Protein AF-A0A9P1CUL2-F1 (afdb_monomer)

Solvent-accessible surface area (backbone atoms only — not comparable to full-atom values): 12780 Å² total; per-residue (Å²): 108,76,62,60,54,51,51,53,46,52,61,69,56,52,71,79,68,62,77,48,70,39,49,101,89,37,70,62,77,78,76,50,100,75,44,66,56,49,57,53,70,40,79,50,72,65,53,20,49,48,43,27,47,35,25,53,45,36,52,52,29,60,75,47,30,26,34,28,48,90,90,41,78,44,77,50,83,56,62,68,53,52,74,67,56,81,88,84,57,92,92,66,85,66,82,87,55,87,89,53,66,78,78,62,69,68,74,72,70,82,80,78,91,69,56,68,70,74,75,47,68,94,55,92,76,70,89,83,76,46,75,66,54,54,43,52,53,43,43,73,72,71,46,90,75,85,84,87,68,74,64,55,94,85,38,78,35,47,40,32,93,74,12,40,61,40,47,70,30,22,45,42,32,38,74,50,70,52,38,61,41,49,53,74,68,51,67,62,95,79,42,58,95,86,57,70,77,86,68,82,72,83,126

Sequence (203 aa):
TAESLRDTLSSKVSKTTGSFTIDNQRGRIPMRKEGYSWCRRDNDQDARLYRLEAFIFTQRAVYAKTFSVESKEIKIDTDKMLTGTQVFIGGSAGTNTNGAEEEDVLKEVHFQLRRVEDLMKGSPRPEGETVMEVAAFMVAQGAKVVAVNAASAYQVGGGSTTGGRHALEEAWCISSTLYQSLASVEPIKGGFPGYRQHVPVMG

pLDDT: mean 76.53, std 17.06, range [37.47, 95.12]

Organism: NCBI:txid2562237

Structure (mmCIF, N/CA/C/O backbone):
data_AF-A0A9P1CUL2-F1
#
_entry.id   AF-A0A9P1CUL2-F1
#
loop_
_atom_site.group_PDB
_atom_site.id
_atom_site.type_symbol
_atom_site.label_atom_id
_atom_site.label_alt_id
_atom_site.label_comp_id
_atom_site.label_asym_id
_atom_site.label_entity_id
_atom_site.label_seq_id
_atom_site.pdbx_PDB_ins_code
_atom_site.Cartn_x
_atom_site.Cartn_y
_atom_site.Cartn_z
_atom_site.occupancy
_atom_site.B_iso_or_equiv
_atom_site.auth_seq_id
_atom_site.auth_comp_id
_atom_site.auth_asym_id
_atom_site.auth_atom_id
_atom_site.pdbx_PDB_model_num
ATOM 1 N N . THR A 1 1 ? -14.380 36.190 -15.091 1.00 63.81 1 THR A N 1
ATOM 2 C CA . THR A 1 1 ? -13.393 36.648 -14.085 1.00 63.81 1 THR A CA 1
ATOM 3 C C . THR A 1 1 ? -12.772 35.438 -13.407 1.00 63.81 1 THR A C 1
ATOM 5 O O . THR A 1 1 ? -13.381 34.374 -13.424 1.00 63.81 1 THR A O 1
ATOM 8 N N . ALA A 1 2 ? -11.560 35.555 -12.857 1.00 62.44 2 ALA A N 1
ATOM 9 C CA . ALA A 1 2 ? -10.860 34.438 -12.203 1.00 62.44 2 ALA A CA 1
ATOM 10 C C . ALA A 1 2 ? -11.655 33.816 -11.030 1.00 62.44 2 ALA A C 1
ATOM 12 O O . ALA A 1 2 ? -11.513 32.626 -10.757 1.00 62.44 2 ALA A O 1
ATOM 13 N N . GLU A 1 3 ? -12.542 34.589 -10.396 1.00 65.62 3 GLU A N 1
ATOM 14 C CA . GLU A 1 3 ? -13.490 34.114 -9.375 1.00 65.62 3 GLU A CA 1
ATOM 15 C C . GLU A 1 3 ? -14.517 33.123 -9.929 1.00 65.62 3 GLU A C 1
ATOM 17 O O . GLU A 1 3 ? -14.653 32.033 -9.391 1.00 65.62 3 GLU A O 1
ATOM 22 N N . SER A 1 4 ? -15.131 33.407 -11.083 1.00 75.00 4 SER A N 1
ATOM 23 C CA . SER A 1 4 ? -16.085 32.487 -11.727 1.00 75.00 4 SER A CA 1
ATOM 24 C C . SER A 1 4 ? -15.455 31.127 -12.069 1.00 75.00 4 SER A C 1
ATOM 26 O O . SER A 1 4 ? -16.114 30.091 -11.977 1.00 75.00 4 SER A O 1
ATOM 28 N N . LEU A 1 5 ? -14.161 31.104 -12.403 1.00 70.62 5 LEU A N 1
ATOM 29 C CA . LEU A 1 5 ? -13.405 29.875 -12.664 1.00 70.62 5 LEU A CA 1
ATOM 30 C C . LEU A 1 5 ? -13.090 29.107 -11.371 1.00 70.62 5 LEU A C 1
ATOM 32 O O . LEU A 1 5 ? -13.203 27.882 -11.356 1.00 70.62 5 LEU A O 1
ATOM 36 N N . ARG A 1 6 ? -12.760 29.810 -10.278 1.00 70.06 6 ARG A N 1
ATOM 37 C CA . ARG A 1 6 ? -12.598 29.212 -8.941 1.00 70.06 6 ARG A CA 1
ATOM 38 C C . ARG A 1 6 ? -13.900 28.642 -8.400 1.00 70.06 6 ARG A C 1
ATOM 40 O O . ARG A 1 6 ? -13.867 27.553 -7.843 1.00 70.06 6 ARG A O 1
ATOM 47 N N . ASP A 1 7 ? -15.026 29.308 -8.606 1.00 73.94 7 ASP A N 1
ATOM 48 C CA . ASP A 1 7 ? -16.332 28.824 -8.151 1.00 73.94 7 ASP A CA 1
ATOM 49 C C . ASP A 1 7 ? -16.814 27.638 -8.997 1.00 73.94 7 ASP A C 1
ATOM 51 O O . ASP A 1 7 ? -17.357 26.661 -8.478 1.00 73.94 7 ASP A O 1
ATOM 55 N N . THR A 1 8 ? -16.521 27.650 -10.302 1.00 71.62 8 THR A N 1
ATOM 56 C CA . THR A 1 8 ? -16.782 26.509 -11.197 1.00 71.62 8 THR A CA 1
ATOM 57 C C . THR A 1 8 ? -15.902 25.305 -10.853 1.00 71.62 8 THR A C 1
ATOM 59 O O . THR A 1 8 ? -16.352 24.164 -10.913 1.00 71.62 8 THR A O 1
ATOM 62 N N . LEU A 1 9 ? -14.641 25.527 -10.473 1.00 65.62 9 LEU A N 1
ATOM 63 C CA . LEU A 1 9 ? -13.759 24.455 -10.014 1.00 65.62 9 LEU A CA 1
ATOM 64 C C . LEU A 1 9 ? -14.161 23.962 -8.625 1.00 65.62 9 LEU A C 1
ATOM 66 O O . LEU A 1 9 ? -14.264 22.760 -8.443 1.00 65.62 9 LEU A O 1
ATOM 70 N N . SER A 1 10 ? -14.474 24.845 -7.678 1.00 62.97 10 SER A N 1
ATOM 71 C CA . SER A 1 10 ? -14.933 24.475 -6.333 1.00 62.97 10 SER A CA 1
ATOM 72 C C . SER A 1 10 ? -16.257 23.708 -6.356 1.00 62.97 10 SER A C 1
ATOM 74 O O . SER A 1 10 ? -16.421 22.762 -5.592 1.00 62.97 10 SER A O 1
ATOM 76 N N . SER A 1 11 ? -17.176 24.053 -7.263 1.00 59.84 11 SER A N 1
ATOM 77 C CA . SER A 1 11 ? -18.421 23.298 -7.468 1.00 59.84 11 SER A CA 1
ATOM 78 C C . SER A 1 11 ? -18.203 21.952 -8.166 1.00 59.84 11 SER A C 1
ATOM 80 O O . SER A 1 11 ? -18.906 21.002 -7.849 1.00 59.84 11 SER A O 1
ATOM 82 N N . LYS A 1 12 ? -17.199 21.816 -9.047 1.00 58.66 12 LYS A N 1
ATOM 83 C CA . LYS A 1 12 ? -16.776 20.516 -9.619 1.00 58.66 12 LYS A CA 1
ATOM 84 C C . LYS A 1 12 ? -15.953 19.664 -8.647 1.00 58.66 12 LYS A C 1
ATOM 86 O O . LYS A 1 12 ? -15.956 18.442 -8.743 1.00 58.66 12 LYS A O 1
ATOM 91 N N . VAL A 1 13 ? -15.271 20.313 -7.707 1.00 52.94 13 VAL A N 1
ATOM 92 C CA . VAL A 1 13 ? -14.574 19.731 -6.551 1.00 52.94 13 VAL A CA 1
ATOM 93 C C . VAL A 1 13 ? -15.546 19.620 -5.366 1.00 52.94 13 VAL A C 1
ATOM 95 O O . VAL A 1 13 ? -15.125 19.487 -4.217 1.00 52.94 13 VAL A O 1
ATOM 98 N N . SER A 1 14 ? -16.866 19.621 -5.620 1.00 50.28 14 SER A N 1
ATOM 99 C CA . SER A 1 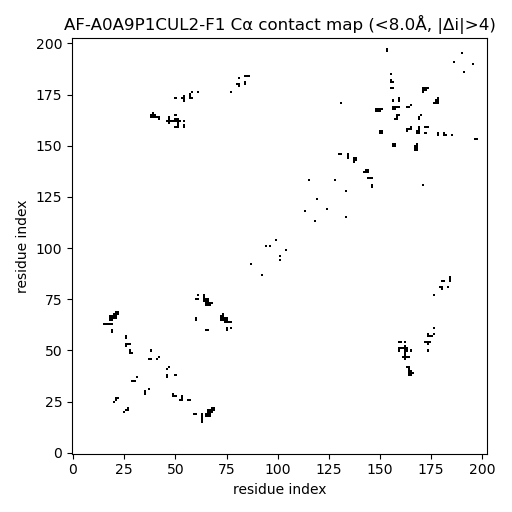14 ? -17.845 19.088 -4.676 1.00 50.28 14 SER A CA 1
ATOM 100 C C . SER A 1 14 ? -17.342 17.715 -4.260 1.00 50.28 14 SER A C 1
ATOM 102 O O . SER A 1 14 ? -17.277 16.799 -5.083 1.00 50.28 14 SER A O 1
ATOM 104 N N . LYS A 1 15 ? -16.860 17.649 -3.018 1.00 53.31 15 LYS A N 1
ATOM 105 C CA . LYS A 1 15 ? -16.066 16.557 -2.476 1.00 53.31 15 LYS A CA 1
ATOM 106 C C . LYS A 1 15 ? -16.660 15.239 -2.950 1.00 53.31 15 LYS A C 1
ATOM 108 O O . LYS A 1 15 ? -17.793 14.909 -2.605 1.00 53.31 15 LYS A O 1
ATOM 113 N N . THR A 1 16 ? -15.900 14.468 -3.721 1.00 52.69 16 THR A N 1
ATOM 114 C CA . THR A 1 16 ? -16.132 13.030 -3.867 1.00 52.69 16 THR A CA 1
ATOM 115 C C . THR A 1 16 ? -15.840 12.368 -2.518 1.00 52.69 16 THR A C 1
ATOM 117 O O . THR A 1 16 ? -14.882 11.627 -2.367 1.00 52.69 16 THR A O 1
ATOM 120 N N . THR A 1 17 ? -16.643 12.709 -1.511 1.00 54.56 17 THR A N 1
ATOM 121 C CA . THR A 1 17 ? -16.812 12.025 -0.226 1.00 54.56 17 THR A CA 1
ATOM 122 C C . THR A 1 17 ? -17.821 10.888 -0.352 1.00 54.56 17 THR A C 1
ATOM 124 O O . THR A 1 17 ? -18.165 10.259 0.641 1.00 54.56 17 THR A O 1
ATOM 127 N N . GLY A 1 18 ? -18.323 10.629 -1.565 1.00 58.72 18 GLY A N 1
ATOM 128 C CA . GLY A 1 18 ? -19.086 9.425 -1.850 1.00 58.72 18 GLY A CA 1
ATOM 129 C C . GLY A 1 18 ? -18.190 8.202 -1.695 1.00 58.72 18 GLY A C 1
ATOM 130 O O . GLY A 1 18 ? -17.065 8.189 -2.202 1.00 58.72 18 GLY A O 1
ATOM 131 N N . SER A 1 19 ? -18.697 7.184 -1.002 1.00 63.75 19 SER A N 1
ATOM 132 C CA . SER A 1 19 ? -18.087 5.861 -1.011 1.00 63.75 19 SER A CA 1
ATOM 133 C C . SER A 1 19 ? -17.902 5.408 -2.461 1.00 63.75 19 SER A C 1
ATOM 135 O O . SER A 1 19 ? -18.750 5.638 -3.328 1.00 63.75 19 SER A O 1
ATOM 137 N N . PHE A 1 20 ? -16.753 4.808 -2.755 1.00 75.12 20 PHE A N 1
ATOM 138 C CA . PHE A 1 20 ? -16.492 4.224 -4.065 1.00 75.12 20 PHE A CA 1
ATOM 139 C C . PHE A 1 20 ? -16.534 2.699 -3.932 1.00 75.12 20 PHE A C 1
ATOM 141 O O . PHE A 1 20 ? -16.150 2.123 -2.910 1.00 75.12 20 PHE A O 1
ATOM 148 N N . THR A 1 21 ? -17.070 2.050 -4.958 1.00 79.75 21 THR A N 1
ATOM 149 C CA . THR A 1 21 ? -17.238 0.597 -4.990 1.00 79.75 21 THR A CA 1
ATOM 150 C C . THR A 1 21 ? -16.154 -0.009 -5.868 1.00 79.75 21 THR A C 1
ATOM 152 O O . THR A 1 21 ? -15.926 0.460 -6.984 1.00 79.75 21 THR A O 1
ATOM 155 N N . ILE A 1 22 ? -15.495 -1.036 -5.342 1.00 79.25 22 ILE A N 1
ATOM 156 C CA . ILE A 1 22 ? -14.644 -1.955 -6.088 1.00 79.25 22 ILE A CA 1
ATOM 157 C C . ILE A 1 22 ? -15.530 -3.144 -6.458 1.00 79.25 22 ILE A C 1
ATOM 159 O O . ILE A 1 22 ? -16.032 -3.862 -5.589 1.00 79.25 22 ILE A O 1
ATOM 163 N N . ASP A 1 23 ? -15.744 -3.340 -7.751 1.00 77.12 23 ASP A N 1
ATOM 164 C CA . ASP A 1 23 ? -16.561 -4.425 -8.288 1.00 77.12 23 ASP A CA 1
ATOM 165 C C . ASP A 1 23 ? -15.722 -5.307 -9.227 1.00 77.12 23 ASP A C 1
ATOM 167 O O . ASP A 1 23 ? -14.499 -5.188 -9.303 1.00 77.12 23 ASP A O 1
ATOM 171 N N . ASN A 1 24 ? -16.356 -6.258 -9.911 1.00 68.69 24 ASN A N 1
ATOM 172 C CA . ASN A 1 24 ? -15.646 -7.152 -10.830 1.00 68.69 24 ASN A CA 1
ATOM 173 C C . ASN A 1 24 ? -15.148 -6.450 -12.106 1.00 68.69 24 ASN A C 1
ATOM 175 O O . ASN A 1 24 ? -14.371 -7.039 -12.851 1.00 68.69 24 ASN A O 1
ATOM 179 N N . GLN A 1 25 ? -15.585 -5.218 -12.364 1.00 69.19 25 GLN A N 1
ATOM 180 C CA . GLN A 1 25 ? -15.226 -4.416 -13.531 1.00 69.19 25 GLN A CA 1
ATOM 181 C C . GLN A 1 25 ? -14.310 -3.231 -13.187 1.00 69.19 25 GLN A C 1
ATOM 183 O O . GLN A 1 25 ? -13.667 -2.694 -14.085 1.00 69.19 25 GLN A O 1
ATOM 188 N N . ARG A 1 26 ? -14.252 -2.795 -11.921 1.00 74.38 26 ARG A N 1
ATOM 189 C CA . ARG A 1 26 ? -13.561 -1.572 -11.485 1.00 74.38 26 ARG A CA 1
ATOM 190 C C . ARG A 1 26 ? -12.730 -1.799 -10.232 1.00 74.38 26 ARG A C 1
ATOM 192 O O . ARG A 1 26 ? -13.215 -2.337 -9.241 1.00 74.38 26 ARG A O 1
ATOM 199 N N . GLY A 1 27 ? -11.487 -1.320 -10.260 1.00 72.38 27 GLY A N 1
ATOM 200 C CA . GLY A 1 27 ? -10.569 -1.380 -9.118 1.00 72.38 27 GLY A CA 1
ATOM 201 C C . GLY A 1 27 ? -9.961 -2.761 -8.857 1.00 72.38 27 GLY A C 1
ATOM 202 O O . GLY A 1 27 ? -9.242 -2.924 -7.874 1.00 72.38 27 GLY A O 1
ATOM 203 N N . ARG A 1 28 ? -10.211 -3.748 -9.728 1.00 80.81 28 ARG A N 1
ATOM 204 C CA . ARG A 1 28 ? -9.518 -5.041 -9.719 1.00 80.81 28 ARG A CA 1
ATOM 205 C C . ARG A 1 28 ? -8.459 -5.078 -10.811 1.00 80.81 28 ARG A C 1
ATOM 207 O O . ARG A 1 28 ? -8.710 -4.711 -11.953 1.00 80.81 28 ARG A O 1
ATOM 214 N N . ILE A 1 29 ? -7.284 -5.583 -10.453 1.00 84.94 29 ILE A N 1
ATOM 215 C CA . ILE A 1 29 ? -6.230 -5.893 -11.415 1.00 84.94 29 ILE A CA 1
ATOM 216 C C . ILE A 1 29 ? -6.668 -7.129 -12.223 1.00 84.94 29 ILE A C 1
ATOM 218 O O . ILE A 1 29 ? -7.074 -8.125 -11.613 1.00 84.94 29 ILE A O 1
ATOM 222 N N . PRO A 1 30 ? -6.601 -7.111 -13.567 1.00 85.38 30 PRO A N 1
ATOM 223 C CA . PRO A 1 30 ? -7.028 -8.248 -14.371 1.00 85.38 30 PRO A CA 1
ATOM 224 C C . PRO A 1 30 ? -6.072 -9.433 -14.214 1.00 85.38 30 PRO A C 1
ATOM 226 O O . PRO A 1 30 ? -4.848 -9.288 -14.163 1.00 85.38 30 PRO A O 1
ATOM 229 N N . MET A 1 31 ? -6.634 -10.637 -14.191 1.00 85.06 31 MET A N 1
ATOM 230 C CA . MET A 1 31 ? -5.843 -11.857 -14.291 1.00 85.06 31 MET A CA 1
ATOM 231 C C . MET A 1 31 ? -5.437 -12.068 -15.758 1.00 85.06 31 MET A C 1
ATOM 233 O O . MET A 1 31 ? -6.300 -12.099 -16.635 1.00 85.06 31 MET A O 1
ATOM 237 N N . ARG A 1 32 ? -4.133 -12.203 -16.038 1.00 86.06 32 ARG A N 1
ATOM 238 C CA . ARG A 1 32 ? -3.633 -12.597 -17.372 1.00 86.06 32 ARG A CA 1
ATOM 239 C C . ARG A 1 32 ? -3.425 -14.119 -17.417 1.00 86.06 32 ARG A C 1
ATOM 241 O O . ARG A 1 32 ? -3.595 -14.807 -16.414 1.00 86.06 32 ARG A O 1
ATOM 248 N N . LYS A 1 33 ? -3.033 -14.655 -18.580 1.00 79.81 33 LYS A N 1
ATOM 249 C CA . LYS A 1 33 ? -2.852 -16.102 -18.832 1.00 79.81 33 LYS A CA 1
ATOM 250 C C . LYS A 1 33 ? -1.971 -16.819 -17.791 1.00 79.81 33 LYS A C 1
ATOM 252 O O . LYS A 1 33 ? -2.215 -17.980 -17.497 1.00 79.81 33 LYS A O 1
ATOM 257 N N . GLU A 1 34 ? -0.985 -16.126 -17.219 1.00 81.12 34 GLU A N 1
ATOM 258 C CA . GLU A 1 34 ? -0.065 -16.647 -16.189 1.00 81.12 34 GLU A CA 1
ATOM 259 C C . GLU A 1 34 ? -0.410 -16.153 -14.766 1.00 81.12 34 GLU A C 1
ATOM 261 O O . GLU A 1 34 ? 0.465 -16.009 -13.907 1.00 81.12 34 GLU A O 1
ATOM 266 N N . GLY A 1 35 ? -1.679 -15.823 -14.513 1.00 84.94 35 GLY A N 1
ATOM 267 C CA . GLY A 1 35 ? -2.150 -15.309 -13.227 1.00 84.94 35 GLY A CA 1
ATOM 268 C C . GLY A 1 35 ? -1.822 -13.827 -13.033 1.00 84.94 35 GLY A C 1
ATOM 269 O O . GLY A 1 35 ? -2.048 -13.017 -13.931 1.00 84.94 35 GLY A O 1
ATOM 270 N N . TYR A 1 36 ? -1.284 -13.473 -11.861 1.00 85.81 36 TYR A N 1
ATOM 271 C CA . TYR A 1 36 ? -0.867 -12.106 -11.490 1.00 85.81 36 TYR A CA 1
ATOM 272 C C . TYR A 1 36 ? 0.646 -11.871 -11.592 1.00 85.81 36 TYR A C 1
ATOM 274 O O . TYR A 1 36 ? 1.154 -10.801 -11.261 1.00 85.81 36 TYR A O 1
ATOM 282 N N . SER A 1 37 ? 1.392 -12.867 -12.065 1.00 82.81 37 SER A N 1
ATOM 283 C CA . SER A 1 37 ? 2.848 -12.793 -12.237 1.00 82.81 37 SER A CA 1
ATOM 284 C C . SER A 1 37 ? 3.285 -11.648 -13.167 1.00 82.81 37 SER A C 1
ATOM 286 O O . SER A 1 37 ? 4.375 -11.090 -13.003 1.00 82.81 37 SER A O 1
ATOM 288 N N . TRP A 1 38 ? 2.421 -11.257 -14.108 1.00 86.81 38 TRP A N 1
ATOM 289 C CA . TRP A 1 38 ? 2.624 -10.115 -14.998 1.00 86.81 38 TRP A CA 1
ATOM 290 C C . TRP A 1 38 ? 2.783 -8.794 -14.240 1.00 86.81 38 TRP A C 1
ATOM 292 O O . TRP A 1 38 ? 3.536 -7.932 -14.684 1.00 86.81 38 TRP A O 1
ATOM 302 N N . CYS A 1 39 ? 2.156 -8.636 -13.066 1.00 85.19 39 CYS A N 1
ATOM 303 C CA . CYS A 1 39 ? 2.265 -7.407 -12.281 1.00 85.19 39 CYS A CA 1
ATOM 304 C C . CYS A 1 39 ? 3.732 -7.078 -11.979 1.00 85.19 39 CYS A C 1
ATOM 306 O O . CYS A 1 39 ? 4.121 -5.913 -12.043 1.00 85.19 39 CYS A O 1
ATOM 308 N N . ARG A 1 40 ? 4.551 -8.108 -11.718 1.00 82.00 40 ARG A N 1
ATOM 309 C CA . ARG A 1 40 ? 5.981 -7.983 -11.400 1.00 82.00 40 ARG A CA 1
ATOM 310 C C . ARG A 1 40 ? 6.882 -7.979 -12.634 1.00 82.00 40 ARG A C 1
ATOM 312 O O . ARG A 1 40 ? 7.897 -7.288 -12.639 1.00 82.00 40 ARG A O 1
ATOM 319 N N . ARG A 1 41 ? 6.550 -8.783 -13.649 1.00 85.12 41 ARG A N 1
ATOM 320 C CA . ARG A 1 41 ? 7.444 -9.060 -14.787 1.00 85.12 41 ARG A CA 1
ATOM 321 C C . ARG A 1 41 ? 7.206 -8.135 -15.977 1.00 85.12 41 ARG A C 1
ATOM 323 O O . ARG A 1 41 ? 8.169 -7.681 -16.593 1.00 85.12 41 ARG A O 1
ATOM 330 N N . ASP A 1 42 ? 5.948 -7.829 -16.268 1.00 89.06 42 ASP A N 1
ATOM 331 C CA . ASP A 1 42 ? 5.562 -7.171 -17.510 1.00 89.06 42 ASP A CA 1
ATOM 332 C C 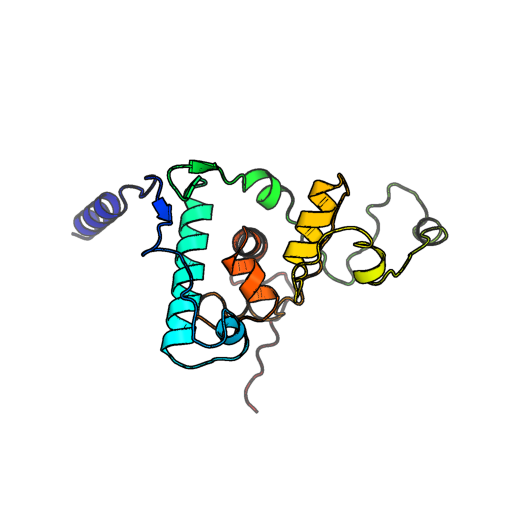. ASP A 1 42 ? 5.705 -5.651 -17.386 1.00 89.06 42 ASP A C 1
ATOM 334 O O . ASP A 1 42 ? 5.314 -5.031 -16.388 1.00 89.06 42 ASP A O 1
ATOM 338 N N . ASN A 1 43 ? 6.249 -5.027 -18.429 1.00 89.31 43 ASN A N 1
ATOM 339 C CA . ASN A 1 43 ? 6.461 -3.580 -18.499 1.00 89.31 43 ASN A CA 1
ATOM 340 C C . ASN A 1 43 ? 5.868 -2.948 -19.770 1.00 89.31 43 ASN A C 1
ATOM 342 O O . ASN A 1 43 ? 6.242 -1.832 -20.134 1.00 89.31 43 ASN A O 1
ATOM 346 N N . ASP A 1 44 ? 4.962 -3.660 -20.447 1.00 92.62 44 ASP A N 1
ATOM 347 C CA . ASP A 1 44 ? 4.175 -3.117 -21.553 1.00 92.62 44 ASP A CA 1
ATOM 348 C C . ASP A 1 44 ? 3.245 -1.984 -21.084 1.00 92.62 44 ASP A C 1
ATOM 350 O O . ASP A 1 44 ? 2.999 -1.809 -19.886 1.00 92.62 44 ASP A O 1
ATOM 354 N N . GLN A 1 45 ? 2.756 -1.179 -22.030 1.00 93.31 45 GLN A N 1
ATOM 355 C CA . GLN A 1 45 ? 1.917 -0.017 -21.721 1.00 93.31 45 GLN A CA 1
ATOM 356 C C . GLN A 1 45 ? 0.646 -0.417 -20.963 1.00 93.31 45 GLN A C 1
ATOM 358 O O . GLN A 1 45 ? 0.316 0.237 -19.974 1.00 93.31 45 GLN A O 1
ATOM 363 N N . ASP A 1 46 ? 0.002 -1.522 -21.338 1.00 92.19 46 ASP A N 1
ATOM 364 C CA . ASP A 1 46 ? -1.220 -1.986 -20.678 1.00 92.19 46 ASP A CA 1
ATOM 365 C C . ASP A 1 46 ? -0.942 -2.408 -19.233 1.00 92.19 46 ASP A C 1
ATOM 367 O O . ASP A 1 46 ? -1.666 -2.025 -18.316 1.00 92.19 46 ASP A O 1
ATOM 371 N N . ALA A 1 47 ? 0.147 -3.142 -18.990 1.00 90.69 47 ALA A N 1
ATOM 372 C CA . ALA A 1 47 ? 0.543 -3.552 -17.645 1.00 90.69 47 ALA A CA 1
ATOM 373 C C . ALA A 1 47 ? 0.794 -2.338 -16.740 1.00 90.69 47 ALA A C 1
ATOM 375 O O . ALA A 1 47 ? 0.400 -2.326 -15.571 1.00 90.69 47 ALA A O 1
ATOM 376 N N . ARG A 1 48 ? 1.427 -1.292 -17.284 1.00 92.12 48 ARG A N 1
ATOM 377 C CA . ARG A 1 48 ? 1.654 -0.036 -16.560 1.00 92.12 48 ARG A CA 1
ATOM 378 C C . ARG A 1 48 ? 0.342 0.679 -16.254 1.00 92.12 48 ARG A C 1
ATOM 380 O O . ARG A 1 48 ? 0.157 1.123 -15.123 1.00 92.12 48 ARG A O 1
ATOM 387 N N . LEU A 1 49 ? -0.569 0.754 -17.222 1.00 92.50 49 LEU A N 1
ATOM 388 C CA . LEU A 1 49 ? -1.876 1.385 -17.040 1.00 92.50 49 LEU A CA 1
ATOM 389 C C . LEU A 1 49 ? -2.704 0.676 -15.968 1.00 92.50 49 LEU A C 1
ATOM 391 O O . LEU A 1 49 ? -3.229 1.352 -15.091 1.00 92.50 49 LEU A O 1
ATOM 395 N N . TYR A 1 50 ? -2.742 -0.657 -15.953 1.00 91.69 50 TYR A N 1
ATOM 396 C CA . TYR A 1 50 ? -3.467 -1.397 -14.916 1.00 91.69 50 TYR A CA 1
ATOM 397 C C . TYR A 1 50 ? -2.883 -1.200 -13.513 1.00 91.69 50 TYR A C 1
ATOM 399 O O . TYR A 1 50 ? -3.630 -1.081 -12.542 1.00 91.69 50 TYR A O 1
ATOM 407 N N . ARG A 1 51 ? -1.552 -1.141 -13.375 1.00 91.38 51 ARG A N 1
ATOM 408 C CA . ARG A 1 51 ? -0.918 -0.846 -12.077 1.00 91.38 51 ARG A CA 1
ATOM 409 C C . ARG A 1 51 ? -1.206 0.578 -11.617 1.00 91.38 51 ARG A C 1
ATOM 411 O O . ARG A 1 51 ? -1.495 0.789 -10.443 1.00 91.38 51 ARG A O 1
ATOM 418 N N . LEU A 1 52 ? -1.151 1.540 -12.537 1.00 93.25 52 LEU A N 1
ATOM 419 C CA . LEU A 1 52 ? -1.491 2.930 -12.251 1.00 93.25 52 LEU A CA 1
ATOM 420 C C . LEU A 1 52 ? -2.964 3.075 -11.857 1.00 93.25 52 LEU A C 1
ATOM 422 O O . LEU A 1 52 ? -3.282 3.779 -10.903 1.00 93.25 52 LEU A O 1
ATOM 426 N N . GLU A 1 53 ? -3.860 2.390 -12.561 1.00 92.25 53 GLU A N 1
ATOM 427 C CA . GLU A 1 53 ? -5.277 2.339 -12.225 1.00 92.25 53 GLU A CA 1
ATOM 428 C C . GLU A 1 53 ? -5.470 1.798 -10.805 1.00 92.25 53 GLU A C 1
ATOM 430 O O . GLU A 1 53 ? -6.080 2.474 -9.976 1.00 92.25 53 GLU A O 1
ATOM 435 N N . ALA A 1 54 ? -4.884 0.640 -10.487 1.00 91.31 54 ALA A N 1
ATOM 436 C CA . ALA A 1 54 ? -4.952 0.056 -9.150 1.00 91.31 54 ALA A CA 1
ATOM 437 C C . ALA A 1 54 ? -4.431 1.020 -8.073 1.00 91.31 54 ALA A C 1
ATOM 439 O O . ALA A 1 54 ? -5.095 1.223 -7.058 1.00 91.31 54 ALA A O 1
ATOM 440 N N . PHE A 1 55 ? -3.298 1.683 -8.325 1.00 93.12 55 PHE A N 1
ATOM 441 C CA . PHE A 1 55 ? -2.772 2.717 -7.439 1.00 93.12 55 PHE A CA 1
ATOM 442 C C . PHE A 1 55 ? -3.787 3.844 -7.207 1.00 93.12 55 PHE A C 1
ATOM 444 O O . PHE A 1 55 ? -4.068 4.191 -6.060 1.00 93.12 55 PHE A O 1
ATOM 451 N N . ILE A 1 56 ? -4.375 4.397 -8.272 1.00 92.81 56 ILE A N 1
ATOM 452 C CA . ILE A 1 56 ? -5.359 5.485 -8.182 1.00 92.81 56 ILE A CA 1
ATOM 453 C C . ILE A 1 56 ? -6.589 5.040 -7.386 1.00 92.81 56 ILE A C 1
ATOM 455 O O . ILE A 1 56 ? -7.061 5.791 -6.531 1.00 92.81 56 ILE A O 1
ATOM 459 N N . PHE A 1 57 ? -7.105 3.834 -7.632 1.00 91.31 57 PHE A N 1
ATOM 460 C CA . PHE A 1 57 ? -8.238 3.292 -6.879 1.00 91.31 57 PHE A CA 1
ATOM 461 C C . PHE A 1 57 ? -7.919 3.158 -5.393 1.00 91.31 57 PHE A C 1
ATOM 463 O O . PHE A 1 57 ? -8.715 3.595 -4.561 1.00 91.31 57 PHE A O 1
ATOM 470 N N . THR A 1 58 ? -6.737 2.649 -5.056 1.00 92.06 58 THR A N 1
ATOM 471 C CA . THR A 1 58 ? -6.284 2.569 -3.668 1.00 92.06 58 THR A CA 1
ATOM 472 C C . THR A 1 58 ? -6.180 3.948 -3.043 1.00 92.06 58 THR A C 1
ATOM 474 O O . THR A 1 58 ? -6.753 4.168 -1.981 1.00 92.06 58 THR A O 1
ATOM 477 N N . GLN A 1 59 ? -5.552 4.924 -3.704 1.00 92.94 59 GLN A N 1
ATOM 478 C CA . GLN A 1 59 ? -5.457 6.275 -3.147 1.00 92.94 59 GLN A CA 1
ATOM 479 C C . GLN A 1 59 ? -6.837 6.896 -2.929 1.00 92.94 59 GLN A C 1
ATOM 481 O O . GLN A 1 59 ? -7.088 7.471 -1.870 1.00 92.94 59 GLN A O 1
ATOM 486 N N . ARG A 1 60 ? -7.770 6.723 -3.874 1.00 90.81 60 ARG A N 1
ATOM 487 C CA . ARG A 1 60 ? -9.163 7.156 -3.691 1.00 90.81 60 ARG A CA 1
ATOM 488 C C . ARG A 1 60 ? -9.798 6.508 -2.466 1.00 90.81 60 ARG A C 1
ATOM 490 O O . ARG A 1 60 ? -10.493 7.203 -1.729 1.00 90.81 60 ARG A O 1
ATOM 497 N N . ALA A 1 61 ? -9.521 5.229 -2.221 1.00 90.88 61 ALA A N 1
ATOM 498 C CA . ALA A 1 61 ? -10.002 4.530 -1.039 1.00 90.88 61 ALA A CA 1
ATOM 499 C C . ALA A 1 61 ? -9.504 5.118 0.256 1.00 90.88 61 ALA A C 1
ATOM 501 O O . ALA A 1 61 ? -10.285 5.407 1.164 1.00 90.88 61 ALA A O 1
ATOM 502 N N . VAL A 1 62 ? -8.197 5.318 0.311 1.00 92.00 62 VAL A N 1
ATOM 503 C CA . VAL A 1 62 ? -7.544 5.820 1.502 1.00 92.00 62 VAL A CA 1
ATOM 504 C C . VAL A 1 62 ? -8.016 7.251 1.788 1.00 92.00 62 VAL A C 1
ATOM 506 O O . VAL A 1 62 ? -8.372 7.552 2.923 1.00 92.00 62 VAL A O 1
ATOM 509 N N . TYR A 1 63 ? -8.147 8.109 0.767 1.00 90.19 63 TYR A N 1
ATOM 510 C CA . TYR A 1 63 ? -8.705 9.459 0.930 1.00 90.19 63 TYR A CA 1
ATOM 511 C C . TYR A 1 63 ? -10.178 9.471 1.354 1.00 90.19 63 TYR A C 1
ATOM 513 O O . TYR A 1 63 ? -10.568 10.305 2.170 1.00 90.19 63 TYR A O 1
ATOM 521 N N . ALA A 1 64 ? -11.000 8.562 0.823 1.00 90.00 64 ALA A N 1
ATOM 522 C CA . ALA A 1 64 ? -12.400 8.437 1.219 1.00 90.00 64 ALA A CA 1
ATOM 523 C C . ALA A 1 64 ? -12.572 7.816 2.618 1.00 90.00 64 ALA A C 1
ATOM 525 O O . ALA A 1 64 ? -13.667 7.878 3.174 1.00 90.00 64 ALA A O 1
ATOM 526 N N . LYS A 1 65 ? -11.517 7.203 3.180 1.00 92.00 65 LYS A N 1
ATOM 527 C CA . LYS A 1 65 ? -11.536 6.405 4.422 1.00 92.00 65 LYS A CA 1
ATOM 528 C C . LYS A 1 65 ? -12.545 5.246 4.405 1.00 92.00 65 LYS A C 1
ATOM 530 O O . LYS A 1 65 ? -12.850 4.660 5.444 1.00 92.00 65 LYS A O 1
ATOM 535 N N . THR A 1 66 ? -13.079 4.901 3.238 1.00 91.81 66 THR A N 1
ATOM 536 C CA . THR A 1 66 ? -14.067 3.837 3.062 1.00 91.81 66 THR A CA 1
ATOM 537 C C . THR A 1 66 ? -14.073 3.350 1.621 1.00 91.81 66 THR A C 1
ATOM 539 O O . THR A 1 66 ? -13.843 4.128 0.695 1.00 91.81 66 THR A O 1
ATOM 542 N N . PHE A 1 67 ? -14.370 2.071 1.429 1.00 91.31 67 PHE A N 1
ATOM 543 C CA . PHE A 1 67 ? -14.637 1.458 0.133 1.00 91.31 67 PHE A CA 1
ATOM 544 C C . PHE A 1 67 ? -15.643 0.328 0.283 1.00 91.31 67 PHE A C 1
ATOM 546 O O . PHE A 1 67 ? -15.849 -0.174 1.381 1.00 91.31 67 PHE A O 1
ATOM 553 N N . SER A 1 68 ? -16.277 -0.091 -0.806 1.00 90.12 68 SER A N 1
ATOM 554 C CA . SER A 1 68 ? -17.151 -1.269 -0.791 1.00 90.12 68 SER A CA 1
ATOM 555 C C . SER A 1 68 ? -16.623 -2.359 -1.711 1.00 90.12 68 SER A C 1
ATOM 557 O O . SER A 1 68 ? -16.262 -2.067 -2.847 1.00 90.12 68 SER A O 1
ATOM 559 N N . VAL A 1 69 ? -16.603 -3.603 -1.236 1.00 88.69 69 VAL A N 1
ATOM 560 C CA . VAL A 1 69 ? -16.299 -4.807 -2.027 1.00 88.69 69 VAL A CA 1
ATOM 561 C C . VAL A 1 69 ? -17.441 -5.783 -1.824 1.00 88.69 69 VAL A C 1
ATOM 563 O O . VAL A 1 69 ? -17.783 -6.077 -0.684 1.00 88.69 69 VAL A O 1
ATOM 566 N N . GLU A 1 70 ? -18.042 -6.282 -2.907 1.00 86.81 70 GLU A N 1
ATOM 567 C CA . GLU A 1 70 ? -19.101 -7.309 -2.829 1.00 86.81 70 GLU A CA 1
ATOM 568 C C . GLU A 1 70 ? -20.254 -6.905 -1.884 1.00 86.81 70 GLU A C 1
ATOM 570 O O . GLU A 1 70 ? -20.760 -7.696 -1.095 1.00 86.81 70 GLU A O 1
ATOM 575 N N . SER A 1 71 ? -20.672 -5.635 -1.959 1.00 84.69 71 SER A N 1
ATOM 576 C CA . SER A 1 71 ? -21.695 -5.015 -1.091 1.00 84.69 71 SER A CA 1
ATOM 577 C C . SER A 1 71 ? -21.321 -4.887 0.392 1.00 84.69 71 SER A C 1
ATOM 579 O O . SER A 1 71 ? -22.144 -4.456 1.197 1.00 84.69 71 SER A O 1
ATOM 581 N N . LYS A 1 72 ? -20.084 -5.218 0.770 1.00 89.75 72 LYS A N 1
ATOM 582 C CA . LYS A 1 72 ? -19.553 -4.993 2.112 1.00 89.75 72 LYS A CA 1
ATOM 583 C C . LYS A 1 72 ? -18.756 -3.698 2.145 1.00 89.75 72 LYS A C 1
ATOM 585 O O . LYS A 1 72 ? -17.741 -3.575 1.462 1.00 89.75 72 LYS A O 1
ATOM 590 N N . GLU A 1 73 ? -19.189 -2.759 2.977 1.00 91.94 73 GLU A N 1
ATOM 591 C CA . GLU A 1 73 ? -18.413 -1.557 3.266 1.00 91.94 73 GLU A CA 1
ATOM 592 C C . GLU A 1 73 ? -17.233 -1.888 4.194 1.00 91.94 73 GLU A C 1
ATOM 594 O O . GLU A 1 73 ? -17.376 -2.574 5.210 1.00 91.94 73 GLU A O 1
ATOM 599 N N . ILE A 1 74 ? -16.056 -1.388 3.837 1.00 92.06 74 ILE A N 1
ATOM 600 C CA . ILE A 1 74 ? -14.808 -1.511 4.577 1.00 92.06 74 ILE A CA 1
ATOM 601 C C . ILE A 1 74 ? -14.321 -0.102 4.895 1.00 92.06 74 ILE A C 1
ATOM 603 O O . ILE A 1 74 ? -14.063 0.699 3.999 1.00 92.06 74 ILE A O 1
ATOM 607 N N . LYS A 1 75 ? -14.157 0.181 6.187 1.00 92.62 75 LYS A N 1
ATOM 608 C CA . LYS A 1 75 ? -13.593 1.440 6.682 1.00 92.62 75 LYS A CA 1
ATOM 609 C C . LYS A 1 75 ? -12.077 1.337 6.783 1.00 92.62 75 LYS A C 1
ATOM 611 O O . LYS A 1 75 ? -11.552 0.311 7.212 1.00 92.62 75 LYS A O 1
ATOM 616 N N . ILE A 1 76 ? -11.391 2.416 6.430 1.00 91.94 76 ILE A N 1
ATOM 617 C CA . ILE A 1 76 ? -9.935 2.537 6.506 1.00 91.94 76 ILE A CA 1
ATOM 618 C C . ILE A 1 76 ? -9.605 3.586 7.573 1.00 91.94 76 ILE A C 1
ATOM 620 O O . ILE A 1 76 ? -9.968 4.752 7.431 1.00 91.94 76 ILE A O 1
ATOM 624 N N . ASP A 1 77 ? -8.913 3.173 8.637 1.00 91.19 77 ASP A N 1
ATOM 625 C CA . ASP A 1 77 ? -8.373 4.081 9.657 1.00 91.19 77 ASP A CA 1
ATOM 626 C C . ASP A 1 77 ? -6.924 4.440 9.310 1.00 91.19 77 ASP A C 1
ATOM 628 O O . ASP A 1 77 ? -6.001 3.642 9.482 1.00 91.19 77 ASP A O 1
ATOM 632 N N . THR A 1 78 ? -6.731 5.650 8.794 1.00 93.00 78 THR A N 1
ATOM 633 C CA . THR A 1 78 ? -5.412 6.198 8.461 1.00 93.00 78 THR A CA 1
ATOM 634 C C . THR A 1 78 ? -4.814 7.026 9.585 1.00 93.00 78 THR A C 1
ATOM 636 O O . THR A 1 78 ? -3.625 7.327 9.542 1.00 93.00 78 THR A O 1
ATOM 639 N N . ASP A 1 79 ? -5.615 7.442 10.566 1.00 91.69 79 ASP A N 1
ATOM 640 C CA . ASP A 1 79 ? -5.229 8.520 11.475 1.00 91.69 79 ASP A CA 1
ATOM 641 C C . ASP A 1 79 ? -4.106 8.046 12.394 1.00 91.69 79 ASP A C 1
ATOM 643 O O . ASP A 1 79 ? -3.059 8.686 12.462 1.00 91.69 79 ASP A O 1
ATOM 647 N N . LYS A 1 80 ? -4.254 6.849 12.977 1.00 89.06 80 LYS A N 1
ATOM 648 C CA . LYS A 1 80 ? -3.204 6.225 13.799 1.00 89.06 80 LYS A CA 1
ATOM 649 C C . LYS A 1 80 ? -1.898 6.041 13.034 1.00 89.06 80 LYS A C 1
ATOM 651 O O . LYS A 1 80 ? -0.827 6.315 13.573 1.00 89.06 80 LYS A O 1
ATOM 656 N N . MET A 1 81 ? -1.989 5.587 11.784 1.00 92.88 81 MET A N 1
ATOM 657 C CA . MET A 1 81 ? -0.826 5.371 10.927 1.00 92.88 81 MET A CA 1
ATOM 658 C C . MET A 1 81 ? -0.119 6.699 10.626 1.00 92.88 81 MET A C 1
ATOM 660 O O . MET A 1 81 ? 1.092 6.788 10.806 1.00 92.88 81 MET A O 1
ATOM 664 N N . LEU A 1 82 ? -0.856 7.746 10.238 1.00 90.56 82 LEU A N 1
ATOM 665 C CA . LEU A 1 82 ? -0.281 9.063 9.954 1.00 90.56 82 LEU A CA 1
ATOM 666 C C . LEU A 1 82 ? 0.372 9.664 11.202 1.00 90.56 82 LEU A C 1
ATOM 668 O O . LEU A 1 82 ? 1.528 10.069 11.139 1.00 90.56 82 LEU A O 1
ATOM 672 N N . THR A 1 83 ? -0.322 9.658 12.346 1.00 91.31 83 THR A N 1
ATOM 673 C CA . THR A 1 83 ? 0.219 10.201 13.605 1.00 91.31 83 THR A CA 1
ATOM 674 C C . THR A 1 83 ? 1.410 9.412 14.138 1.00 91.31 83 THR A C 1
ATOM 676 O O . THR A 1 83 ? 2.249 9.970 14.836 1.00 91.31 83 THR A O 1
ATOM 679 N N . GLY A 1 84 ? 1.477 8.112 13.841 1.00 91.19 84 GLY A N 1
ATOM 680 C CA . GLY A 1 84 ? 2.555 7.231 14.284 1.00 91.19 84 GLY A CA 1
ATOM 681 C C . GLY A 1 84 ? 3.756 7.183 13.342 1.00 91.19 84 GLY A C 1
ATOM 682 O O . GLY A 1 84 ? 4.746 6.534 13.677 1.00 91.19 84 GLY A O 1
ATOM 683 N N . THR A 1 85 ? 3.686 7.828 12.174 1.00 92.62 85 THR A N 1
ATOM 684 C CA . THR A 1 85 ? 4.782 7.813 11.200 1.00 92.62 85 THR A CA 1
ATOM 685 C C . THR A 1 85 ? 5.951 8.650 11.717 1.00 92.62 85 THR A C 1
ATOM 687 O O . THR A 1 85 ? 5.774 9.801 12.109 1.00 92.62 85 THR A O 1
ATOM 690 N N . GLN A 1 86 ? 7.154 8.073 11.715 1.00 88.25 86 GL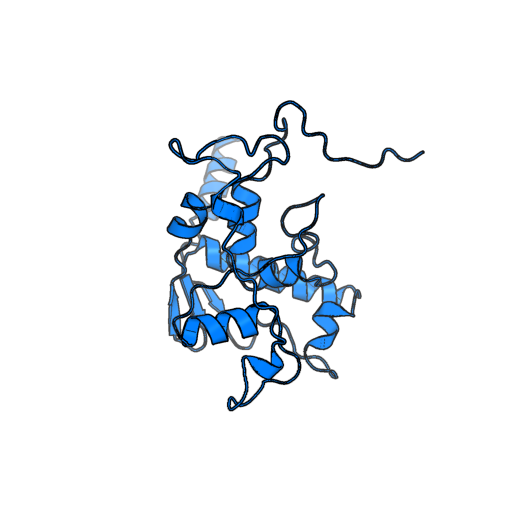N A N 1
ATOM 691 C CA . GLN A 1 86 ? 8.372 8.715 12.212 1.00 88.25 86 GLN A CA 1
ATOM 692 C C . GLN A 1 86 ? 9.518 8.552 11.212 1.00 88.25 86 GLN A C 1
ATOM 694 O O . GLN A 1 86 ? 9.630 7.520 10.549 1.00 88.25 86 GLN A O 1
ATOM 699 N N . VAL A 1 87 ? 10.383 9.565 11.132 1.00 85.44 87 VAL A N 1
ATOM 700 C CA . VAL A 1 87 ? 11.618 9.536 10.339 1.00 85.44 87 VAL A CA 1
ATOM 701 C C . VAL A 1 87 ? 12.805 9.417 11.279 1.00 85.44 87 VAL A C 1
ATOM 703 O O . VAL A 1 87 ? 12.983 10.248 12.166 1.00 85.44 87 VAL A O 1
ATOM 706 N N . PHE A 1 88 ? 13.644 8.414 11.041 1.00 82.12 88 PHE A N 1
ATOM 707 C CA . PHE A 1 88 ? 14.918 8.246 11.728 1.00 82.12 88 PHE A CA 1
ATOM 708 C C . PHE A 1 88 ? 16.047 8.562 10.746 1.00 82.12 88 PHE A C 1
ATOM 710 O O . PHE A 1 88 ? 16.176 7.909 9.711 1.00 82.12 88 PHE A O 1
ATOM 717 N N . ILE A 1 89 ? 16.857 9.576 11.052 1.00 79.38 89 ILE A N 1
ATOM 718 C CA . ILE A 1 89 ? 18.031 9.939 10.250 1.00 79.38 89 ILE A CA 1
ATOM 719 C C . ILE A 1 89 ? 19.241 9.204 10.831 1.00 79.38 89 ILE A C 1
ATOM 721 O O . ILE A 1 89 ? 19.574 9.371 12.007 1.00 79.38 89 ILE A O 1
ATOM 725 N N . GLY A 1 90 ? 19.896 8.376 10.011 1.00 68.62 90 GLY A N 1
ATOM 726 C CA . GLY A 1 90 ? 21.117 7.669 10.403 1.00 68.62 90 GLY A CA 1
ATOM 727 C C . GLY A 1 90 ? 22.193 8.655 10.864 1.00 68.62 90 GLY A C 1
ATOM 728 O O . GLY A 1 90 ? 22.523 9.587 10.136 1.00 68.62 90 GLY A O 1
ATOM 729 N N . GLY A 1 91 ? 22.703 8.469 12.086 1.00 62.94 91 GLY A N 1
ATOM 730 C CA . GLY A 1 91 ? 23.640 9.390 12.749 1.00 62.94 91 GLY A CA 1
ATOM 731 C C . GLY A 1 91 ? 23.005 10.359 13.760 1.00 62.94 91 GLY A C 1
ATOM 732 O O . GLY A 1 91 ? 23.733 10.982 14.523 1.00 62.94 91 GLY A O 1
ATOM 733 N N . SER A 1 92 ? 21.671 10.456 13.822 1.00 48.12 92 SER A N 1
ATOM 734 C CA . SER A 1 92 ? 20.927 11.167 14.882 1.00 48.12 92 SER A CA 1
ATOM 735 C C . SER A 1 92 ? 20.185 10.221 15.832 1.00 48.12 92 SER A C 1
ATOM 737 O O . SER A 1 92 ? 19.405 10.670 16.668 1.00 48.12 92 SER A O 1
ATOM 739 N N . ALA A 1 93 ? 20.436 8.913 15.729 1.00 47.00 93 ALA A N 1
ATOM 740 C CA . ALA A 1 93 ? 20.077 7.946 16.759 1.00 47.00 93 ALA A CA 1
ATOM 741 C C . ALA A 1 93 ? 21.035 8.121 17.948 1.00 47.00 93 ALA A C 1
ATOM 743 O O . ALA A 1 93 ? 21.959 7.345 18.140 1.00 47.00 93 ALA A O 1
ATOM 744 N N . GLY A 1 94 ? 20.864 9.224 18.669 1.00 45.97 94 GLY A N 1
ATOM 745 C CA . GLY A 1 94 ? 21.398 9.425 20.001 1.00 45.97 94 GLY A CA 1
ATOM 746 C C . GLY A 1 94 ? 20.216 9.577 20.948 1.00 45.97 94 GLY A C 1
ATOM 747 O O . GLY A 1 94 ? 1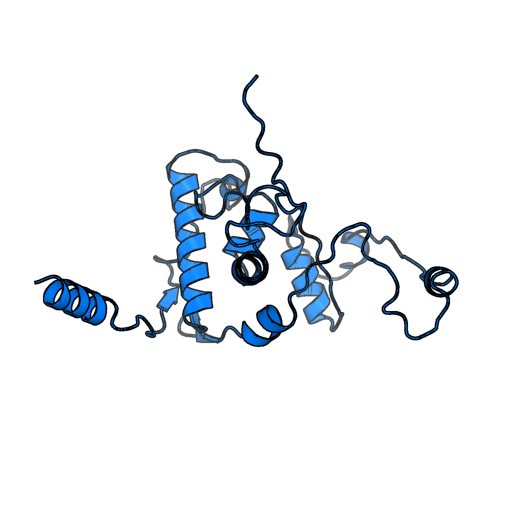9.414 10.496 20.799 1.00 45.97 94 GLY A O 1
ATOM 748 N N . THR A 1 95 ? 20.119 8.654 21.903 1.00 43.00 95 THR A N 1
ATOM 749 C CA . THR A 1 95 ? 19.609 8.926 23.253 1.00 43.00 95 THR A CA 1
ATOM 750 C C . THR A 1 95 ? 18.191 9.507 23.358 1.00 43.00 95 THR A C 1
ATOM 752 O O . THR A 1 95 ? 17.998 10.620 23.837 1.00 43.00 95 THR A O 1
ATOM 755 N N . ASN A 1 96 ? 17.176 8.716 23.012 1.00 44.78 96 ASN A N 1
ATOM 756 C CA . ASN A 1 96 ? 15.885 8.789 23.717 1.00 44.78 96 ASN A CA 1
ATOM 757 C C . ASN A 1 96 ? 15.682 7.555 24.614 1.00 44.78 96 ASN A C 1
ATOM 759 O O . ASN A 1 96 ? 14.555 7.175 24.928 1.00 44.78 96 ASN A O 1
ATOM 763 N N . THR A 1 97 ? 16.770 6.912 25.051 1.00 46.25 97 THR A N 1
ATOM 764 C CA . THR A 1 97 ? 16.730 6.096 26.261 1.00 46.25 97 THR A CA 1
ATOM 765 C C . THR A 1 97 ? 16.795 7.060 27.439 1.00 46.25 97 THR A C 1
ATOM 767 O O . THR A 1 97 ? 17.776 7.772 27.639 1.00 46.25 97 THR A O 1
ATOM 770 N N . ASN A 1 98 ? 15.718 7.130 28.216 1.00 43.84 98 ASN A N 1
ATOM 771 C CA . ASN A 1 98 ? 15.763 7.737 29.540 1.00 43.84 98 ASN A CA 1
ATOM 772 C C . ASN A 1 98 ? 16.805 6.972 30.374 1.00 43.84 98 ASN A C 1
ATOM 774 O O . ASN A 1 98 ? 16.478 5.940 30.947 1.00 43.84 98 ASN A O 1
ATOM 778 N N . GLY A 1 99 ? 18.058 7.434 30.390 1.00 42.88 99 GLY A N 1
ATOM 779 C CA . GLY A 1 99 ? 19.093 7.023 31.344 1.00 42.88 99 GLY A CA 1
ATOM 780 C C . GLY A 1 99 ? 19.412 5.526 31.433 1.00 42.88 99 GLY A C 1
ATOM 781 O O . GLY A 1 99 ? 19.877 5.091 32.480 1.00 42.88 99 GLY A O 1
ATOM 782 N N . ALA A 1 100 ? 19.167 4.741 30.383 1.00 44.28 100 ALA A N 1
ATOM 783 C CA . ALA A 1 100 ? 19.649 3.368 30.298 1.00 44.28 100 ALA A CA 1
ATOM 784 C C . ALA A 1 100 ? 20.739 3.314 29.228 1.00 44.28 100 ALA A C 1
ATOM 786 O O . ALA A 1 100 ? 20.474 3.587 28.054 1.00 44.28 100 ALA A O 1
ATOM 787 N N . GLU A 1 101 ? 21.953 3.019 29.689 1.00 47.06 101 GLU A N 1
ATOM 788 C CA . GLU A 1 101 ? 23.144 2.668 28.919 1.00 47.06 101 GLU A CA 1
ATOM 789 C C . GLU A 1 101 ? 22.756 1.889 27.647 1.00 47.06 101 GLU A C 1
ATOM 791 O O . GLU A 1 101 ? 22.245 0.768 27.701 1.00 47.06 101 GLU A O 1
ATOM 796 N N . GLU A 1 102 ? 22.973 2.505 26.484 1.00 49.12 102 GLU A N 1
ATOM 797 C CA . GLU A 1 102 ? 22.659 1.952 25.156 1.00 49.12 102 GLU A CA 1
ATOM 798 C C . GLU A 1 102 ? 23.416 0.631 24.888 1.00 49.12 102 GLU A C 1
ATOM 800 O O . GLU A 1 102 ? 22.984 -0.203 24.091 1.00 49.12 102 GLU A O 1
ATOM 805 N N . GLU A 1 103 ? 24.498 0.393 25.636 1.00 48.03 103 GLU A N 1
ATOM 806 C CA . GLU A 1 103 ? 25.306 -0.826 25.599 1.00 48.03 103 GLU A CA 1
ATOM 807 C C . GLU A 1 103 ? 24.676 -2.039 26.306 1.00 48.03 103 GLU A C 1
ATOM 809 O O . GLU A 1 103 ? 25.054 -3.169 25.994 1.00 48.03 103 GLU A O 1
ATOM 814 N N . ASP A 1 104 ? 23.709 -1.859 27.214 1.00 47.81 104 ASP A N 1
ATOM 815 C CA . ASP A 1 104 ? 23.111 -2.978 27.964 1.00 47.81 104 ASP A CA 1
ATOM 816 C C . ASP A 1 104 ? 21.800 -3.503 27.356 1.00 47.81 104 ASP A C 1
ATOM 818 O O . ASP A 1 104 ? 21.455 -4.668 27.556 1.00 47.81 104 ASP A O 1
ATOM 822 N N . VAL A 1 105 ? 21.096 -2.719 26.529 1.00 51.06 105 VAL A N 1
ATOM 823 C CA . VAL A 1 105 ? 19.827 -3.158 25.904 1.00 51.06 105 VAL A CA 1
ATOM 824 C C . VAL A 1 105 ? 20.054 -4.156 24.759 1.00 51.06 105 VAL A C 1
ATOM 826 O O . VAL A 1 105 ? 19.216 -5.021 24.503 1.00 51.06 105 VAL A O 1
ATOM 829 N N . LEU A 1 106 ? 21.206 -4.096 24.086 1.00 52.62 106 LEU A N 1
ATOM 830 C CA . LEU A 1 106 ? 21.544 -5.027 23.002 1.00 52.62 106 LEU A CA 1
ATOM 831 C C . LEU A 1 106 ? 22.055 -6.390 23.500 1.00 52.62 106 LEU A C 1
ATOM 833 O O . LEU A 1 106 ? 22.146 -7.322 22.700 1.00 52.62 106 LEU A O 1
ATOM 837 N N . LYS A 1 107 ? 22.363 -6.541 24.796 1.00 53.88 107 LYS A N 1
ATOM 838 C CA . LYS A 1 107 ? 23.020 -7.747 25.327 1.00 53.88 107 LYS A CA 1
ATOM 839 C C . LYS A 1 107 ? 22.104 -8.963 25.511 1.00 53.88 107 LYS A C 1
ATOM 841 O O . LYS A 1 107 ? 22.626 -10.062 25.654 1.00 53.88 107 LYS A O 1
ATOM 846 N N . GLU A 1 108 ? 20.777 -8.828 25.421 1.00 56.50 108 GLU A N 1
ATOM 847 C CA . GLU A 1 108 ? 19.859 -9.977 25.585 1.00 56.50 108 GLU A CA 1
ATOM 848 C C . GLU A 1 108 ? 18.767 -10.128 24.513 1.00 56.50 108 GLU A C 1
ATOM 850 O O . GLU A 1 108 ? 17.816 -10.896 24.688 1.00 56.50 108 GLU A O 1
ATOM 855 N N . VAL A 1 109 ? 18.889 -9.481 23.350 1.00 60.94 109 VAL A N 1
ATOM 856 C CA . VAL A 1 109 ? 17.928 -9.737 22.264 1.00 60.94 109 VAL A CA 1
ATOM 857 C C . VAL A 1 109 ? 18.312 -11.019 21.522 1.00 60.94 109 VAL A C 1
ATOM 859 O O . VAL A 1 109 ? 19.126 -11.024 20.601 1.00 60.94 109 VAL A O 1
ATOM 862 N N . HIS A 1 110 ? 17.700 -12.135 21.919 1.00 64.62 110 HIS A N 1
ATOM 863 C CA . HIS A 1 110 ? 17.805 -13.402 21.197 1.00 64.62 110 HIS A CA 1
ATOM 864 C C . HIS A 1 110 ? 17.018 -13.322 19.883 1.00 64.62 110 HIS A C 1
ATOM 866 O O . HIS A 1 110 ? 15.826 -13.629 19.823 1.00 64.62 110 HIS A O 1
ATOM 872 N N . PHE A 1 111 ? 17.691 -12.921 18.806 1.00 70.25 111 PHE A N 1
ATOM 873 C CA . PHE A 1 111 ? 17.118 -12.974 17.467 1.00 70.25 111 PHE A CA 1
ATOM 874 C C . PHE A 1 111 ? 17.044 -14.423 16.985 1.00 70.25 111 PHE A C 1
ATOM 876 O O . PHE A 1 111 ? 18.060 -15.086 16.784 1.00 70.25 111 PHE A O 1
ATOM 883 N N . GLN A 1 112 ? 15.827 -14.916 16.761 1.00 75.19 112 GLN A N 1
ATOM 884 C CA . GLN A 1 112 ? 15.613 -16.188 16.081 1.00 75.19 112 GLN A CA 1
ATOM 885 C C . GLN A 1 112 ? 15.245 -15.930 14.627 1.00 75.19 112 GLN A C 1
ATOM 887 O O . GLN A 1 112 ? 14.106 -15.596 14.304 1.00 75.19 112 GLN A O 1
ATOM 892 N N . LEU A 1 113 ? 16.217 -16.127 13.741 1.00 77.75 113 LEU A N 1
ATOM 893 C CA . LEU A 1 113 ? 15.951 -16.241 12.315 1.00 77.75 113 LEU A CA 1
ATOM 894 C C . LEU A 1 113 ? 15.247 -17.574 12.070 1.00 77.75 113 LEU A C 1
ATOM 896 O O . LEU A 1 113 ? 15.827 -18.644 12.247 1.00 77.75 113 LEU A O 1
ATOM 900 N N . ARG A 1 114 ? 13.978 -17.503 11.679 1.00 79.19 114 ARG A N 1
ATOM 901 C CA . ARG A 1 114 ? 13.199 -18.662 11.252 1.00 79.19 114 ARG A CA 1
ATOM 902 C C . ARG A 1 114 ? 12.810 -18.475 9.803 1.00 79.19 114 ARG A C 1
ATOM 904 O O . ARG A 1 114 ? 12.486 -17.365 9.382 1.00 79.19 114 ARG A O 1
ATOM 911 N N . ARG A 1 115 ? 12.830 -19.565 9.046 1.00 79.56 115 ARG A N 1
ATOM 912 C CA . ARG A 1 115 ? 12.263 -19.547 7.703 1.00 79.56 115 ARG A CA 1
ATOM 913 C C . ARG A 1 115 ? 10.742 -19.508 7.814 1.00 79.56 115 ARG A C 1
ATOM 915 O O . ARG A 1 115 ? 10.174 -20.002 8.790 1.00 79.56 115 ARG A O 1
ATOM 922 N N . VAL A 1 116 ? 10.087 -18.931 6.813 1.00 74.62 116 VAL A N 1
ATOM 923 C CA . VAL A 1 116 ? 8.620 -18.823 6.776 1.00 74.62 116 VAL A CA 1
ATOM 924 C C . VAL A 1 116 ? 7.978 -20.211 6.843 1.00 74.62 116 VAL A C 1
ATOM 926 O O . VAL A 1 116 ? 6.991 -20.399 7.549 1.00 74.62 116 VAL A O 1
ATOM 929 N N . GLU A 1 117 ? 8.601 -21.211 6.215 1.00 76.69 117 GLU A N 1
ATOM 930 C CA . GLU A 1 117 ? 8.149 -22.606 6.236 1.00 76.69 117 GLU A CA 1
ATOM 931 C C . GLU A 1 117 ? 8.044 -23.164 7.658 1.00 76.69 117 GLU A C 1
ATOM 933 O O . GLU A 1 117 ? 7.113 -23.902 7.981 1.00 76.69 117 GLU A O 1
ATOM 938 N N . ASP A 1 118 ? 8.993 -22.795 8.517 1.00 79.94 118 ASP A N 1
ATOM 939 C CA . ASP A 1 118 ? 9.047 -23.269 9.894 1.00 79.94 118 ASP A CA 1
ATOM 940 C C . ASP A 1 118 ? 8.010 -22.535 10.771 1.00 79.94 118 ASP A C 1
ATOM 942 O O . ASP A 1 118 ? 7.511 -23.105 11.742 1.00 79.94 118 ASP A O 1
ATOM 946 N N . LEU A 1 119 ? 7.655 -21.291 10.418 1.00 75.31 119 LEU A N 1
ATOM 947 C CA . LEU A 1 119 ? 6.630 -20.485 11.097 1.00 75.31 119 LEU A CA 1
ATOM 948 C C . LEU A 1 119 ? 5.201 -20.919 10.749 1.00 75.31 119 LEU A C 1
ATOM 950 O O . LEU A 1 119 ? 4.312 -20.821 11.589 1.00 75.31 119 LEU A O 1
ATOM 954 N N . MET A 1 120 ? 4.978 -21.402 9.526 1.00 74.25 120 MET A N 1
ATOM 955 C CA . MET A 1 120 ? 3.643 -21.735 9.008 1.00 74.25 120 MET A CA 1
ATOM 956 C C . MET A 1 120 ? 3.341 -23.240 9.010 1.00 74.25 120 MET A C 1
ATOM 958 O O . MET A 1 120 ? 2.374 -23.694 8.396 1.00 74.25 120 MET A O 1
ATOM 962 N N . LYS A 1 121 ? 4.155 -24.036 9.710 1.00 73.69 121 LYS A N 1
ATOM 963 C CA . LYS A 1 121 ? 4.010 -25.492 9.779 1.00 73.69 121 LYS A CA 1
ATOM 964 C C . LYS A 1 121 ? 2.632 -25.890 10.332 1.00 73.69 121 LYS A C 1
ATOM 966 O O . LYS A 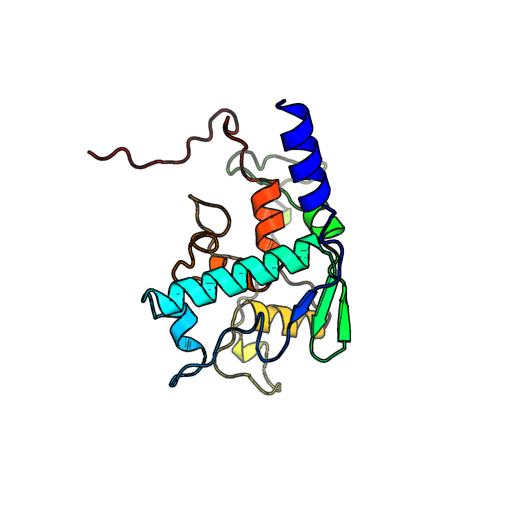1 121 ? 2.308 -25.586 11.474 1.00 73.69 121 LYS A O 1
ATOM 971 N N . GLY A 1 122 ? 1.852 -26.627 9.536 1.00 70.12 122 GLY A N 1
ATOM 972 C CA . GLY A 1 122 ? 0.502 -27.087 9.901 1.00 70.12 122 GLY A CA 1
ATOM 973 C C . GLY A 1 122 ? -0.642 -26.208 9.381 1.00 70.12 122 GLY A C 1
ATOM 974 O O . GLY A 1 122 ? -1.802 -26.578 9.540 1.00 70.12 122 GLY A O 1
ATOM 975 N N . SER A 1 123 ? -0.328 -25.095 8.716 1.00 67.50 123 SER A N 1
ATOM 976 C CA . SER A 1 123 ? -1.290 -24.235 8.020 1.00 67.50 123 SER A CA 1
ATOM 977 C C . SER A 1 123 ? -1.358 -24.601 6.530 1.00 67.50 123 SER A C 1
ATOM 979 O O . SER A 1 123 ? -0.320 -24.933 5.950 1.00 67.50 123 SER A O 1
ATOM 981 N N . PRO A 1 124 ? -2.523 -24.510 5.861 1.00 60.53 124 PRO A N 1
ATOM 982 C CA . PRO A 1 124 ? -2.569 -24.567 4.403 1.00 60.53 124 PRO A CA 1
ATOM 983 C C . PRO A 1 124 ? -1.795 -23.370 3.840 1.00 60.53 124 PRO A C 1
ATOM 985 O O . PRO A 1 124 ? -2.203 -22.222 4.011 1.00 60.53 124 PRO A O 1
ATOM 988 N N . ARG A 1 125 ? -0.647 -23.647 3.216 1.00 58.75 125 ARG A N 1
ATOM 989 C CA . ARG A 1 125 ? 0.226 -22.637 2.615 1.00 58.75 125 ARG A CA 1
ATOM 990 C C . ARG A 1 125 ? -0.389 -22.140 1.300 1.00 58.75 125 ARG A C 1
ATOM 992 O O . ARG A 1 125 ? -0.629 -22.970 0.420 1.00 58.75 125 ARG A O 1
ATOM 999 N N . PRO A 1 126 ? -0.609 -20.833 1.105 1.00 52.78 126 PRO A N 1
ATOM 1000 C CA . PRO A 1 126 ? -0.755 -20.280 -0.233 1.00 52.78 126 PRO A CA 1
ATOM 1001 C C . PRO A 1 126 ? 0.585 -20.408 -0.971 1.00 52.78 126 PRO A C 1
ATOM 1003 O O . PRO A 1 126 ? 1.646 -20.108 -0.432 1.00 52.78 126 PRO A O 1
ATOM 1006 N N . GLU A 1 127 ? 0.580 -20.878 -2.209 1.00 52.94 127 GLU A N 1
ATOM 1007 C CA . GLU A 1 127 ? 1.806 -20.957 -3.002 1.00 52.94 127 GLU A CA 1
ATOM 1008 C C . GLU A 1 127 ? 2.265 -19.535 -3.394 1.00 52.94 127 GLU A C 1
ATOM 1010 O O . GLU A 1 127 ? 1.501 -18.783 -3.996 1.00 52.94 127 GLU A O 1
ATOM 1015 N N . GLY A 1 128 ? 3.504 -19.146 -3.055 1.00 59.41 128 GLY A N 1
ATOM 1016 C CA . GLY A 1 128 ? 4.083 -17.854 -3.470 1.00 59.41 128 GLY A CA 1
ATOM 1017 C C . GLY A 1 128 ? 3.915 -16.672 -2.501 1.00 59.41 128 GLY A C 1
ATOM 1018 O O . GLY A 1 128 ? 3.807 -15.532 -2.960 1.00 59.41 128 GLY A O 1
ATOM 1019 N N . GLU A 1 129 ? 3.939 -16.936 -1.192 1.00 72.06 129 GLU A N 1
ATOM 1020 C CA . GLU A 1 129 ? 3.696 -15.953 -0.125 1.00 72.06 129 GLU A CA 1
ATOM 1021 C C . GLU A 1 129 ? 4.537 -14.673 -0.240 1.00 72.06 129 GLU A C 1
ATOM 1023 O O . GLU A 1 129 ? 5.770 -14.665 -0.290 1.00 72.06 129 GLU A O 1
ATOM 1028 N N . THR A 1 130 ? 3.835 -13.553 -0.233 1.00 82.94 130 THR A N 1
ATOM 1029 C CA . THR A 1 130 ? 4.376 -12.208 -0.110 1.00 82.94 130 THR A CA 1
ATOM 1030 C C . THR A 1 130 ? 4.597 -11.847 1.356 1.00 82.94 130 THR A C 1
ATOM 1032 O O . THR A 1 130 ? 3.954 -12.383 2.257 1.00 82.94 130 THR A O 1
ATOM 1035 N N . VAL A 1 131 ? 5.459 -10.858 1.611 1.00 87.56 131 VAL A N 1
ATOM 1036 C CA . VAL A 1 131 ? 5.679 -10.328 2.970 1.00 87.56 131 VAL A CA 1
ATOM 1037 C C . VAL A 1 131 ? 4.361 -9.890 3.629 1.00 87.56 131 VAL A C 1
ATOM 1039 O O . VAL A 1 131 ? 4.175 -10.102 4.823 1.00 87.56 131 VAL A O 1
ATOM 1042 N N . MET A 1 132 ? 3.427 -9.331 2.852 1.00 87.50 132 MET A N 1
ATOM 1043 C CA . MET A 1 132 ? 2.116 -8.894 3.343 1.00 87.50 132 MET A CA 1
ATOM 1044 C C . MET A 1 132 ? 1.224 -10.068 3.767 1.00 87.50 132 MET A C 1
ATOM 1046 O O . MET A 1 132 ? 0.517 -9.954 4.764 1.00 87.50 132 MET A O 1
ATOM 1050 N N . GLU A 1 133 ? 1.270 -11.197 3.057 1.00 86.12 133 GLU A N 1
ATOM 1051 C CA . GLU A 1 133 ? 0.495 -12.396 3.411 1.00 86.12 133 GLU A CA 1
ATOM 1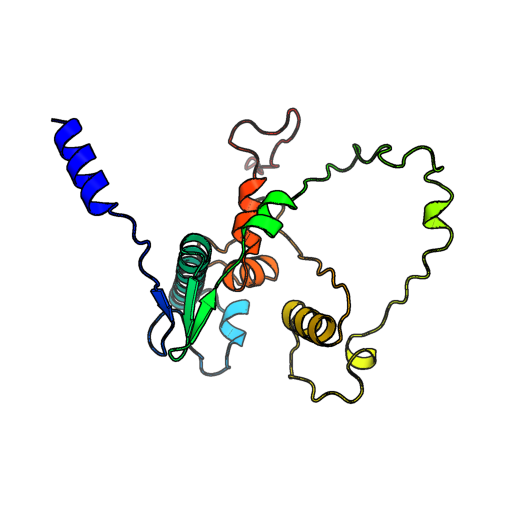052 C C . GLU A 1 133 ? 1.028 -13.045 4.687 1.00 86.12 133 GLU A C 1
ATOM 1054 O O . GLU A 1 133 ? 0.247 -13.353 5.586 1.00 86.12 133 GLU A O 1
ATOM 1059 N N . VAL A 1 134 ? 2.353 -13.164 4.818 1.00 87.38 134 VAL A N 1
ATOM 1060 C CA . VAL A 1 134 ? 2.980 -13.652 6.057 1.00 87.38 134 VAL A CA 1
ATOM 1061 C C . VAL A 1 134 ? 2.657 -12.714 7.219 1.00 87.38 134 VAL A C 1
ATOM 1063 O O . VAL A 1 134 ? 2.303 -13.169 8.307 1.00 87.38 134 VAL A O 1
ATOM 1066 N N . ALA A 1 135 ? 2.719 -11.398 6.996 1.00 90.06 135 ALA A N 1
ATOM 1067 C CA . 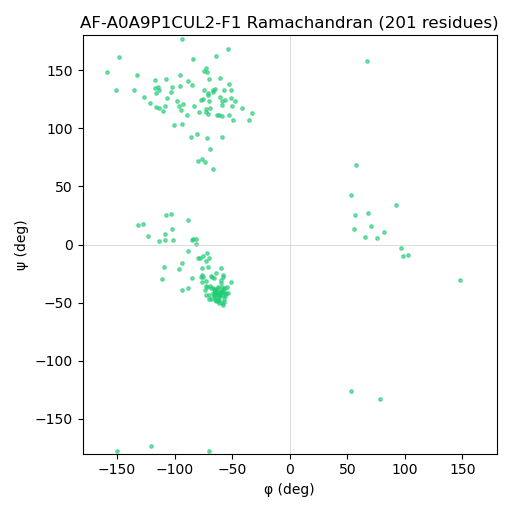ALA A 1 135 ? 2.380 -10.422 8.021 1.00 90.06 135 ALA A CA 1
ATOM 1068 C C . ALA A 1 135 ? 0.913 -10.534 8.458 1.00 90.06 135 ALA A C 1
ATOM 1070 O O . ALA A 1 135 ? 0.636 -10.587 9.656 1.00 90.06 135 ALA A O 1
ATOM 1071 N N . ALA A 1 136 ? -0.019 -10.632 7.507 1.00 88.69 136 ALA A N 1
ATOM 1072 C CA . ALA A 1 136 ? -1.440 -10.810 7.791 1.00 88.69 136 ALA A CA 1
ATOM 1073 C C . ALA A 1 136 ? -1.712 -12.118 8.548 1.00 88.69 136 ALA A C 1
ATOM 1075 O O . ALA A 1 136 ? -2.465 -12.114 9.523 1.00 88.69 136 ALA A O 1
ATOM 1076 N N . PHE A 1 137 ? -1.059 -13.214 8.151 1.00 86.38 137 PHE A N 1
ATOM 1077 C CA . PHE A 1 137 ? -1.143 -14.495 8.848 1.00 86.38 137 PHE A CA 1
ATOM 1078 C C . PHE A 1 137 ? -0.680 -14.370 10.304 1.00 86.38 137 PHE A C 1
ATOM 1080 O O . PHE A 1 137 ? -1.405 -14.754 11.218 1.00 86.38 137 PHE A O 1
ATOM 1087 N N . MET A 1 138 ? 0.490 -13.776 10.541 1.00 88.31 138 MET A N 1
ATOM 1088 C CA . MET A 1 138 ? 1.041 -13.611 11.889 1.00 88.31 138 MET A CA 1
ATOM 1089 C C . MET A 1 138 ? 0.176 -12.686 12.762 1.00 88.31 138 MET A C 1
ATOM 1091 O O . MET A 1 138 ? -0.040 -12.979 13.938 1.00 88.31 138 MET A O 1
ATOM 1095 N N . VAL A 1 139 ? -0.385 -11.613 12.191 1.00 91.62 139 VAL A N 1
ATOM 1096 C CA . VAL A 1 139 ? -1.353 -10.747 12.889 1.00 91.62 139 VAL A CA 1
ATOM 1097 C C . VAL A 1 139 ? -2.615 -11.525 13.269 1.00 91.62 139 VAL A C 1
ATOM 1099 O O . VAL A 1 139 ? -3.107 -11.368 14.385 1.00 91.62 139 VAL A O 1
ATOM 1102 N N . ALA A 1 140 ? -3.117 -12.404 12.395 1.00 88.50 140 ALA A N 1
ATOM 1103 C CA . ALA A 1 140 ? -4.276 -13.248 12.695 1.00 88.50 140 ALA A CA 1
ATOM 1104 C C . ALA A 1 140 ? -4.017 -14.240 13.848 1.00 88.50 140 ALA A C 1
ATOM 1106 O O . ALA A 1 140 ? -4.955 -14.627 14.538 1.00 88.50 140 ALA A O 1
ATOM 1107 N N . GLN A 1 141 ? -2.752 -14.597 14.100 1.00 86.00 141 GLN A N 1
ATOM 1108 C CA . GLN A 1 141 ? -2.323 -15.386 15.264 1.00 86.00 141 GLN A CA 1
ATOM 1109 C C . GLN A 1 141 ? -2.087 -14.536 16.531 1.00 86.00 141 GLN A C 1
ATOM 1111 O O . GLN A 1 141 ? -1.625 -15.050 17.547 1.00 86.00 141 GLN A O 1
ATOM 1116 N N . GLY A 1 142 ? -2.371 -13.230 16.491 1.00 89.19 142 GLY A N 1
ATOM 1117 C CA . GLY A 1 142 ? -2.189 -12.314 17.621 1.00 89.19 142 GLY A CA 1
ATOM 1118 C C . GLY A 1 142 ? -0.758 -11.796 17.803 1.00 89.19 142 GLY A C 1
ATOM 1119 O O . GLY A 1 142 ? -0.463 -11.170 18.823 1.00 89.19 142 GLY A O 1
ATOM 1120 N N . ALA A 1 143 ? 0.141 -12.026 16.840 1.00 89.69 143 ALA A N 1
ATOM 1121 C CA . ALA A 1 143 ? 1.503 -11.510 16.912 1.00 89.69 143 ALA A CA 1
ATOM 1122 C C . ALA A 1 143 ? 1.559 -9.999 16.622 1.00 89.69 143 ALA A C 1
ATOM 1124 O O . ALA A 1 143 ? 0.803 -9.463 15.810 1.00 89.69 143 ALA A O 1
ATOM 1125 N N . LYS A 1 144 ? 2.528 -9.311 17.240 1.00 91.88 144 LYS A N 1
ATOM 1126 C CA . LYS A 1 144 ? 2.941 -7.965 16.820 1.00 91.88 144 LYS A CA 1
ATOM 1127 C C . LYS A 1 144 ? 3.934 -8.108 15.673 1.00 91.88 144 LYS A C 1
ATOM 1129 O O . LYS A 1 144 ? 4.988 -8.711 15.852 1.00 91.88 144 LYS A O 1
ATOM 1134 N N . VAL A 1 145 ? 3.590 -7.569 14.509 1.00 92.06 145 VAL A N 1
ATOM 1135 C CA . VAL A 1 145 ? 4.348 -7.787 13.275 1.00 92.06 145 VAL A CA 1
ATOM 1136 C C . VAL A 1 145 ? 4.970 -6.490 12.787 1.00 92.06 145 VAL A C 1
ATOM 1138 O O . VAL A 1 145 ? 4.305 -5.459 12.724 1.00 92.06 145 VAL A O 1
ATOM 1141 N N . VAL A 1 146 ? 6.238 -6.576 12.393 1.00 92.56 146 VAL A N 1
ATOM 1142 C CA . VAL A 1 146 ? 6.926 -5.552 11.608 1.00 92.56 146 VAL A CA 1
ATOM 1143 C C . VAL A 1 146 ? 7.293 -6.171 10.269 1.00 92.56 146 VAL A C 1
ATOM 1145 O O . VAL A 1 146 ? 7.856 -7.263 10.218 1.00 92.56 146 VAL A O 1
ATOM 1148 N N . ALA A 1 147 ? 6.966 -5.471 9.190 1.00 92.25 147 ALA A N 1
ATOM 1149 C CA . ALA A 1 147 ? 7.329 -5.856 7.839 1.00 92.25 147 ALA A CA 1
ATOM 1150 C C . ALA A 1 147 ? 8.319 -4.828 7.285 1.00 92.25 147 ALA A C 1
ATOM 1152 O O . ALA A 1 147 ? 8.100 -3.623 7.402 1.00 92.25 147 ALA A O 1
ATOM 1153 N N . VAL A 1 148 ? 9.407 -5.305 6.681 1.00 91.12 148 VAL A N 1
ATOM 1154 C CA . VAL A 1 148 ? 10.443 -4.443 6.103 1.00 91.12 148 VAL A CA 1
ATOM 1155 C C . VAL A 1 148 ? 10.210 -4.312 4.604 1.00 91.12 148 VAL A C 1
ATOM 1157 O O . VAL A 1 148 ? 10.146 -5.312 3.888 1.00 91.12 148 VAL A O 1
A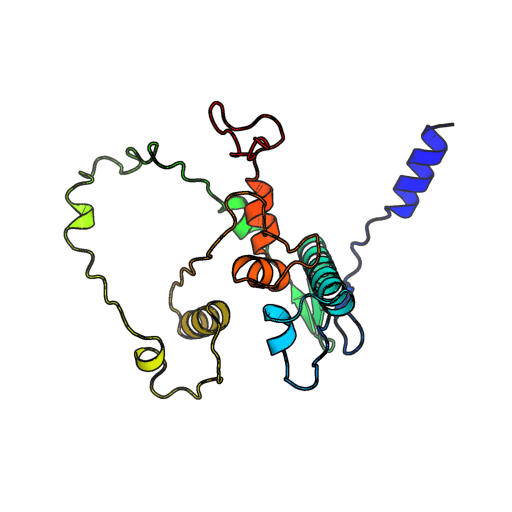TOM 1160 N N . ASN A 1 149 ? 10.080 -3.073 4.140 1.00 88.94 149 ASN A N 1
ATOM 1161 C CA . ASN A 1 149 ? 9.965 -2.746 2.726 1.00 88.94 149 ASN A CA 1
ATOM 1162 C C . ASN A 1 149 ? 11.342 -2.372 2.156 1.00 88.94 149 ASN A C 1
ATOM 1164 O O . ASN A 1 149 ? 12.076 -1.594 2.763 1.00 88.94 149 ASN A O 1
ATOM 1168 N N . ALA A 1 150 ? 11.665 -2.880 0.968 1.00 87.00 150 ALA A N 1
ATOM 1169 C CA . ALA A 1 150 ? 12.802 -2.433 0.170 1.00 87.00 150 ALA A CA 1
ATOM 1170 C C . ALA A 1 150 ? 12.426 -1.132 -0.563 1.00 87.00 150 ALA A C 1
ATOM 1172 O O . ALA A 1 150 ? 12.173 -1.138 -1.767 1.00 87.00 150 ALA A O 1
ATOM 1173 N N . ALA A 1 151 ? 12.319 -0.043 0.201 1.00 83.19 151 ALA A N 1
ATOM 1174 C CA . ALA A 1 151 ? 11.860 1.250 -0.290 1.00 83.19 151 ALA A CA 1
ATOM 1175 C C . ALA A 1 151 ? 12.887 1.940 -1.203 1.00 83.19 151 ALA A C 1
ATOM 1177 O O . ALA A 1 151 ? 14.103 1.814 -1.029 1.00 83.19 151 ALA A O 1
ATOM 1178 N N . SER A 1 152 ? 12.382 2.712 -2.160 1.00 84.94 152 SER A N 1
ATOM 1179 C CA . SER A 1 152 ? 13.160 3.597 -3.013 1.00 84.94 152 SER A CA 1
ATOM 1180 C C . SER A 1 152 ? 13.765 4.735 -2.196 1.00 84.94 152 SER A C 1
ATOM 1182 O O . SER A 1 152 ? 13.076 5.448 -1.471 1.00 84.94 152 SER A O 1
ATOM 1184 N N . ALA A 1 153 ? 15.064 4.968 -2.382 1.00 83.19 153 ALA A N 1
ATOM 1185 C CA . ALA A 1 153 ? 15.751 6.125 -1.810 1.00 83.19 153 ALA A CA 1
ATOM 1186 C C . ALA A 1 153 ? 15.432 7.443 -2.545 1.00 83.19 153 ALA A C 1
ATOM 1188 O O . ALA A 1 153 ? 15.846 8.513 -2.102 1.00 83.19 153 ALA A O 1
ATOM 1189 N N . TYR A 1 154 ? 14.754 7.376 -3.697 1.00 80.88 154 TYR A N 1
ATOM 1190 C CA . TYR A 1 154 ? 14.613 8.516 -4.605 1.00 80.88 154 TYR A CA 1
ATOM 1191 C C . TYR A 1 154 ? 13.203 9.078 -4.674 1.00 80.88 154 TYR A C 1
ATOM 1193 O O . TYR A 1 154 ? 13.052 10.258 -4.973 1.00 80.88 154 TYR A O 1
ATOM 1201 N N . GLN A 1 155 ? 12.182 8.252 -4.473 1.00 85.25 155 GLN A N 1
ATOM 1202 C CA . GLN A 1 155 ? 10.801 8.650 -4.706 1.00 85.25 155 GLN A CA 1
ATOM 1203 C C . GLN A 1 155 ? 9.874 7.871 -3.786 1.00 85.25 155 GLN A C 1
ATOM 1205 O O . GLN A 1 155 ? 9.966 6.646 -3.725 1.00 85.25 155 GLN A O 1
ATOM 1210 N N . VAL A 1 156 ? 8.948 8.573 -3.133 1.00 90.62 156 VAL A N 1
ATOM 1211 C CA . VAL A 1 156 ? 7.911 7.946 -2.313 1.00 90.62 156 VAL A CA 1
ATOM 1212 C C . VAL A 1 156 ? 7.068 6.984 -3.142 1.00 90.62 156 VAL A C 1
ATOM 1214 O O . VAL A 1 156 ? 6.464 7.360 -4.150 1.00 90.62 156 VAL A O 1
ATOM 1217 N N . GLY A 1 157 ? 7.013 5.730 -2.693 1.00 89.88 157 GLY A N 1
ATOM 1218 C CA . GLY A 1 157 ? 6.253 4.684 -3.362 1.00 89.88 157 GLY A CA 1
ATOM 1219 C C . GLY A 1 157 ? 6.861 4.238 -4.688 1.00 89.88 157 GLY A C 1
ATOM 1220 O O . GLY A 1 157 ? 6.152 3.628 -5.493 1.00 89.88 157 GLY A O 1
ATOM 1221 N N . GLY A 1 158 ? 8.131 4.563 -4.944 1.00 90.31 158 GLY A N 1
ATOM 1222 C CA . GLY A 1 158 ? 8.848 4.173 -6.152 1.00 90.31 158 GLY A CA 1
ATOM 1223 C C . GLY A 1 158 ? 8.097 4.561 -7.427 1.00 90.31 158 GLY A C 1
ATOM 1224 O O . GLY A 1 158 ? 7.699 5.709 -7.623 1.00 90.31 158 GLY A O 1
ATOM 1225 N N . GLY A 1 159 ? 7.877 3.583 -8.305 1.00 91.38 159 GLY A N 1
ATOM 1226 C CA . GLY A 1 159 ? 7.172 3.758 -9.572 1.00 91.38 159 GLY A CA 1
ATOM 1227 C C . GLY A 1 159 ? 5.641 3.750 -9.491 1.00 91.38 159 GLY A C 1
ATOM 1228 O O . GLY A 1 159 ? 5.004 3.796 -10.546 1.00 91.38 159 GLY A O 1
ATOM 1229 N N . SER A 1 160 ? 5.025 3.692 -8.304 1.00 91.69 160 SER A N 1
ATOM 1230 C CA . SER A 1 160 ? 3.569 3.482 -8.156 1.00 91.69 160 SER A CA 1
ATOM 1231 C C . SER A 1 160 ? 2.724 4.511 -8.910 1.00 91.69 160 SER A C 1
ATOM 1233 O O . SER A 1 160 ? 1.775 4.155 -9.606 1.00 91.69 160 SER A O 1
ATOM 1235 N N . THR A 1 161 ? 3.117 5.786 -8.851 1.00 92.44 161 THR A N 1
ATOM 1236 C CA . THR A 1 161 ? 2.407 6.909 -9.491 1.00 92.44 161 THR A CA 1
ATOM 1237 C C . THR A 1 161 ? 2.539 6.938 -11.017 1.00 92.44 161 THR A C 1
ATOM 1239 O O . THR A 1 161 ? 1.874 7.731 -11.677 1.00 92.44 161 THR A O 1
ATOM 1242 N N . THR A 1 162 ? 3.381 6.076 -11.596 1.00 91.62 162 THR A N 1
ATOM 1243 C CA . THR A 1 162 ? 3.628 5.990 -13.048 1.00 91.62 162 THR A CA 1
ATOM 1244 C C . THR A 1 162 ? 3.356 4.596 -13.623 1.00 91.62 162 THR A C 1
ATOM 1246 O O . THR A 1 162 ? 3.672 4.327 -14.791 1.00 91.62 162 THR A O 1
ATOM 1249 N N . GLY A 1 163 ? 2.797 3.692 -12.808 1.00 88.88 163 GLY A N 1
ATOM 1250 C CA . GLY A 1 163 ? 2.566 2.299 -13.189 1.00 88.88 163 GLY A CA 1
ATOM 1251 C C . GLY A 1 163 ? 3.856 1.494 -13.371 1.00 88.88 163 GLY A C 1
ATOM 1252 O O . GLY A 1 163 ? 3.886 0.552 -14.169 1.00 88.88 163 GLY A O 1
ATOM 1253 N N . GLY A 1 164 ? 4.933 1.885 -12.683 1.00 86.50 164 GLY A N 1
ATOM 1254 C CA . GLY A 1 164 ? 6.235 1.221 -12.727 1.00 86.50 164 GLY A CA 1
ATOM 1255 C C . GLY A 1 164 ? 6.159 -0.274 -12.416 1.00 86.50 164 GLY A C 1
ATOM 1256 O O . GLY A 1 164 ? 5.125 -0.793 -11.988 1.00 86.50 164 GLY A O 1
ATOM 1257 N N . ARG A 1 165 ? 7.254 -0.997 -12.678 1.00 81.31 165 ARG A N 1
ATOM 1258 C CA . ARG A 1 165 ? 7.327 -2.427 -12.350 1.00 81.31 165 ARG A CA 1
ATOM 1259 C C . ARG A 1 165 ? 7.057 -2.603 -10.863 1.00 81.31 165 ARG A C 1
ATOM 1261 O O . ARG A 1 165 ? 7.604 -1.873 -10.053 1.00 81.31 165 ARG A O 1
ATOM 1268 N N . HIS A 1 166 ? 6.196 -3.558 -10.542 1.00 70.62 166 HIS A N 1
ATOM 1269 C CA . HIS A 1 166 ? 5.684 -3.768 -9.196 1.00 70.62 166 HIS A CA 1
ATOM 1270 C C . HIS A 1 166 ? 6.750 -4.446 -8.323 1.00 70.62 166 HIS A C 1
ATOM 1272 O O . HIS A 1 166 ? 6.672 -5.655 -8.072 1.00 70.62 166 HIS A O 1
ATOM 1278 N N . ALA A 1 167 ? 7.780 -3.696 -7.920 1.00 81.69 167 ALA A N 1
ATOM 1279 C CA . ALA A 1 167 ? 8.701 -4.141 -6.890 1.00 81.69 167 ALA A CA 1
ATOM 1280 C C . ALA A 1 167 ? 7.974 -4.150 -5.532 1.00 81.69 167 ALA A C 1
ATOM 1282 O O . ALA A 1 167 ? 6.756 -3.951 -5.441 1.00 81.69 167 ALA A O 1
ATOM 1283 N N . LEU A 1 168 ? 8.700 -4.492 -4.467 1.00 84.62 168 LEU A N 1
ATOM 1284 C CA . LEU A 1 168 ? 8.097 -4.689 -3.149 1.00 84.62 168 LEU A CA 1
ATOM 1285 C C . LEU A 1 168 ? 7.388 -3.417 -2.655 1.00 84.62 168 LEU A C 1
ATOM 1287 O O . LEU A 1 168 ? 6.274 -3.506 -2.143 1.00 84.62 168 LEU A O 1
ATOM 1291 N N . GLU A 1 169 ? 7.989 -2.248 -2.879 1.00 90.31 169 GLU A N 1
ATOM 1292 C CA . GLU A 1 169 ? 7.420 -0.971 -2.459 1.00 90.31 169 GLU A CA 1
ATOM 1293 C C . GLU A 1 169 ? 6.153 -0.606 -3.231 1.00 90.31 169 GLU A C 1
ATOM 1295 O O . GLU A 1 169 ? 5.155 -0.239 -2.601 1.00 90.31 169 GLU A O 1
ATOM 1300 N N . GLU A 1 170 ? 6.155 -0.726 -4.565 1.00 91.06 170 GLU A N 1
ATOM 1301 C CA . GLU A 1 170 ? 4.962 -0.398 -5.344 1.00 91.06 170 GLU A CA 1
ATOM 1302 C C . GLU A 1 170 ? 3.794 -1.305 -4.974 1.00 91.06 170 GLU A C 1
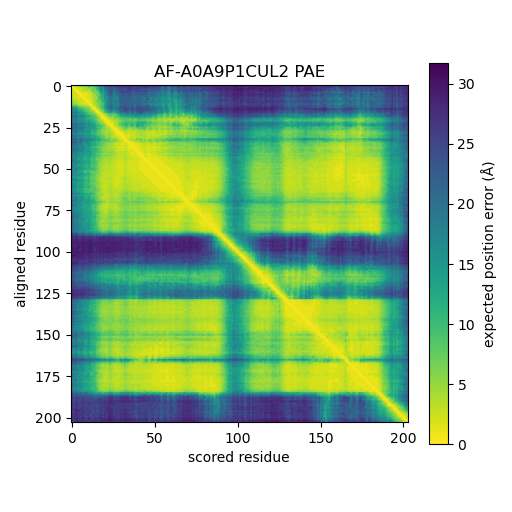ATOM 1304 O O . GLU A 1 170 ? 2.658 -0.841 -4.864 1.00 91.06 170 GLU A O 1
ATOM 1309 N N . ALA A 1 171 ? 4.081 -2.581 -4.701 1.00 88.56 171 ALA A N 1
ATOM 1310 C CA . ALA A 1 171 ? 3.072 -3.522 -4.249 1.00 88.56 171 ALA A CA 1
ATOM 1311 C C . ALA A 1 171 ? 2.364 -3.051 -2.987 1.00 88.56 171 ALA A C 1
ATOM 1313 O O . ALA A 1 171 ? 1.136 -3.053 -2.925 1.00 88.56 171 ALA A O 1
ATOM 1314 N N . TRP A 1 172 ? 3.133 -2.604 -1.999 1.00 92.25 172 TRP A N 1
ATOM 1315 C CA . TRP A 1 172 ? 2.566 -2.166 -0.734 1.00 92.25 172 TRP A CA 1
ATOM 1316 C C . TRP A 1 172 ? 1.830 -0.840 -0.901 1.00 92.25 172 TRP A C 1
ATOM 1318 O O . TRP A 1 172 ? 0.774 -0.655 -0.305 1.00 92.25 172 TRP A O 1
ATOM 1328 N N . CYS A 1 173 ? 2.328 0.065 -1.743 1.00 93.50 173 CYS A N 1
ATOM 1329 C CA . CYS A 1 173 ? 1.660 1.336 -2.026 1.00 93.50 173 CYS A CA 1
ATOM 1330 C C . CYS A 1 173 ? 0.336 1.168 -2.787 1.00 93.50 173 CYS A C 1
ATOM 1332 O O . CYS A 1 173 ? -0.560 1.999 -2.639 1.00 93.50 173 CYS A O 1
ATOM 1334 N N . ILE A 1 174 ? 0.196 0.098 -3.573 1.00 91.38 174 ILE A N 1
ATOM 1335 C CA . ILE A 1 174 ? -1.042 -0.251 -4.279 1.00 91.38 174 ILE A CA 1
ATOM 1336 C C . ILE A 1 174 ? -2.001 -1.042 -3.383 1.00 91.38 174 ILE A C 1
ATOM 1338 O O . ILE A 1 174 ? -3.206 -0.944 -3.574 1.00 91.38 174 ILE A O 1
ATOM 1342 N N . SER A 1 175 ? -1.526 -1.807 -2.399 1.00 89.88 175 SER A N 1
ATOM 1343 C CA . SER A 1 175 ? -2.388 -2.683 -1.588 1.00 89.88 175 SER A CA 1
ATOM 1344 C C . SER A 1 175 ? -2.611 -2.218 -0.146 1.00 89.88 175 SER A C 1
ATOM 1346 O O . SER A 1 175 ? -3.206 -2.953 0.641 1.00 89.88 175 SER A O 1
ATOM 1348 N N . SER A 1 176 ? -2.095 -1.054 0.251 1.00 93.25 176 SER A N 1
ATOM 1349 C CA . SER A 1 176 ? -2.164 -0.574 1.636 1.00 93.25 176 SER A CA 1
ATOM 1350 C C . SER A 1 176 ? -2.197 0.953 1.732 1.00 93.25 176 SER A C 1
ATOM 1352 O O . SER A 1 176 ? -2.174 1.673 0.735 1.00 93.25 176 SER A O 1
ATOM 1354 N N . THR A 1 177 ? -2.218 1.459 2.963 1.00 94.75 177 THR A N 1
ATOM 1355 C CA . THR A 1 177 ? -2.129 2.888 3.281 1.00 94.75 177 THR A CA 1
ATOM 1356 C C . THR A 1 177 ? -0.690 3.425 3.275 1.00 94.75 177 THR A C 1
ATOM 1358 O O . THR A 1 177 ? -0.493 4.616 3.518 1.00 94.75 177 THR A O 1
ATOM 1361 N N . LEU A 1 178 ? 0.317 2.583 2.989 1.00 94.81 178 LEU A N 1
ATOM 1362 C CA . LEU A 1 178 ? 1.739 2.926 3.107 1.00 94.81 178 LEU A CA 1
ATOM 1363 C C . LEU A 1 178 ? 2.118 4.200 2.347 1.00 94.81 178 LEU A C 1
ATOM 1365 O O . LEU A 1 178 ? 2.852 5.023 2.884 1.00 94.81 178 LEU A O 1
ATOM 1369 N N . TYR A 1 179 ? 1.600 4.385 1.129 1.00 95.12 179 TYR A N 1
ATOM 1370 C CA . TYR A 1 179 ? 1.927 5.559 0.317 1.00 95.12 179 TYR A CA 1
ATOM 1371 C C . TYR A 1 179 ? 1.637 6.870 1.057 1.00 95.12 179 TYR A C 1
ATOM 1373 O O . TYR A 1 179 ? 2.457 7.779 1.027 1.00 95.12 179 TYR A O 1
ATOM 1381 N N . GLN A 1 180 ? 0.511 6.963 1.775 1.00 93.88 180 GLN A N 1
ATOM 1382 C CA . GLN A 1 180 ? 0.175 8.172 2.533 1.00 93.88 180 GLN A CA 1
ATOM 1383 C C . GLN A 1 180 ? 1.090 8.389 3.739 1.00 93.88 180 GLN A C 1
ATOM 1385 O O . GLN A 1 180 ? 1.406 9.533 4.048 1.00 93.88 180 GLN A O 1
ATOM 1390 N N . SER A 1 181 ? 1.519 7.312 4.405 1.00 92.94 181 SER A N 1
ATOM 1391 C CA . SER A 1 181 ? 2.508 7.398 5.486 1.00 92.94 181 SER A CA 1
ATOM 1392 C C . SER A 1 181 ? 3.849 7.903 4.957 1.00 92.94 181 SER A C 1
ATOM 1394 O O . SER A 1 181 ? 4.389 8.865 5.483 1.00 92.94 181 SER A O 1
ATOM 1396 N N . LEU A 1 182 ? 4.355 7.334 3.863 1.00 92.06 182 LEU A N 1
ATOM 1397 C CA . LEU A 1 182 ? 5.613 7.786 3.266 1.00 92.06 182 LEU A CA 1
ATOM 1398 C C . LEU A 1 182 ? 5.514 9.224 2.735 1.00 92.06 182 LEU A C 1
ATOM 1400 O O . LEU A 1 182 ? 6.422 10.024 2.940 1.00 92.06 182 LEU A O 1
ATOM 1404 N N . ALA A 1 183 ? 4.395 9.578 2.100 1.00 91.44 183 ALA A N 1
ATOM 1405 C CA . ALA A 1 183 ? 4.177 10.912 1.547 1.00 91.44 183 ALA A CA 1
ATOM 1406 C C . ALA A 1 183 ? 4.034 11.994 2.629 1.00 91.44 183 ALA A C 1
ATOM 1408 O O . ALA A 1 183 ? 4.357 13.150 2.370 1.00 91.44 183 ALA A O 1
ATOM 1409 N N . SER A 1 184 ? 3.569 11.653 3.838 1.00 88.62 184 SER A N 1
ATOM 1410 C CA . SER A 1 184 ? 3.435 12.630 4.930 1.00 88.62 184 SER A CA 1
ATOM 1411 C C . SER A 1 184 ? 4.782 13.085 5.495 1.00 88.62 184 SER A C 1
ATOM 1413 O O . SER A 1 184 ? 4.855 14.141 6.124 1.00 88.62 184 SER A O 1
ATOM 1415 N N . VAL A 1 185 ? 5.838 12.307 5.250 1.00 85.19 185 VAL A N 1
ATOM 1416 C CA . VAL A 1 185 ? 7.208 12.591 5.685 1.00 85.19 185 VAL A CA 1
ATOM 1417 C C . VAL A 1 185 ? 8.163 12.873 4.528 1.00 85.19 185 VAL A C 1
ATOM 1419 O O . VAL A 1 185 ? 9.355 13.086 4.757 1.00 85.19 185 VAL A O 1
ATOM 1422 N N . GLU A 1 186 ? 7.661 12.901 3.289 1.00 76.50 186 GLU A N 1
ATOM 1423 C CA . GLU A 1 186 ? 8.453 13.324 2.140 1.00 76.50 186 GLU A CA 1
ATOM 1424 C C . GLU A 1 186 ? 8.908 14.770 2.366 1.00 76.50 186 GLU A C 1
ATOM 1426 O O . GLU A 1 186 ? 8.076 15.642 2.647 1.00 76.50 186 GLU A O 1
ATOM 1431 N N . PRO A 1 187 ? 10.214 15.068 2.270 1.00 62.97 187 PRO A N 1
ATOM 1432 C CA . PRO A 1 187 ? 10.676 16.428 2.448 1.00 62.97 187 PRO A CA 1
ATOM 1433 C C . PRO A 1 187 ? 10.049 17.315 1.367 1.00 62.97 187 PRO A C 1
ATOM 1435 O O . PRO A 1 187 ? 10.377 17.216 0.184 1.00 62.97 187 PRO A O 1
ATOM 1438 N N . ILE A 1 188 ? 9.154 18.214 1.787 1.00 53.12 188 ILE A N 1
ATOM 1439 C CA . ILE A 1 188 ? 8.647 19.303 0.950 1.00 53.12 188 ILE A CA 1
ATOM 1440 C C . ILE A 1 188 ? 9.870 20.016 0.357 1.00 53.12 188 ILE A C 1
ATOM 1442 O O . ILE A 1 188 ? 10.837 20.283 1.076 1.00 53.12 188 ILE A O 1
ATOM 1446 N N . LYS A 1 189 ? 9.844 20.284 -0.957 1.00 42.31 189 LYS A N 1
ATOM 1447 C CA . LYS A 1 189 ? 10.902 20.988 -1.708 1.00 42.31 189 LYS A CA 1
ATOM 1448 C C . LYS A 1 189 ? 11.546 22.085 -0.848 1.00 42.31 189 LYS A C 1
ATOM 1450 O O . LYS A 1 189 ? 10.925 23.107 -0.574 1.00 42.31 189 LYS A O 1
ATOM 1455 N N . GLY A 1 190 ? 12.775 21.823 -0.411 1.00 46.03 190 GLY A N 1
ATOM 1456 C CA . GLY A 1 190 ? 13.459 22.565 0.651 1.00 46.03 190 GLY A CA 1
ATOM 1457 C C . GLY A 1 190 ? 14.411 21.674 1.449 1.00 46.03 190 GLY A C 1
ATOM 1458 O O . GLY A 1 190 ? 15.469 22.145 1.851 1.00 46.03 190 GLY A O 1
ATOM 1459 N N . GLY A 1 191 ? 14.089 20.376 1.560 1.00 44.25 191 GLY A N 1
ATOM 1460 C CA . GLY A 1 191 ? 14.937 19.375 2.213 1.00 44.25 191 GLY A CA 1
ATOM 1461 C C . GLY A 1 191 ? 15.059 19.595 3.725 1.00 44.25 191 GLY A C 1
ATOM 1462 O O . GLY A 1 191 ? 14.887 20.699 4.235 1.00 44.25 191 GLY A O 1
ATOM 1463 N N . PHE A 1 192 ? 15.402 18.546 4.471 1.00 48.28 192 PHE A N 1
ATOM 1464 C CA . PHE A 1 192 ? 16.086 18.782 5.742 1.00 48.28 192 PHE A CA 1
ATOM 1465 C C . PHE A 1 192 ? 17.406 19.511 5.432 1.00 48.28 192 PHE A C 1
ATOM 1467 O O . PHE A 1 192 ? 18.020 19.197 4.405 1.00 48.28 192 PHE A O 1
ATOM 1474 N N . PRO A 1 193 ? 17.876 20.459 6.264 1.00 43.81 193 PRO A N 1
ATOM 1475 C CA . PRO A 1 193 ? 19.198 21.049 6.081 1.00 43.81 193 PRO A CA 1
ATOM 1476 C C . PRO A 1 193 ? 20.240 19.921 5.985 1.00 43.81 193 PRO A C 1
ATOM 1478 O O . PRO A 1 193 ? 20.454 19.193 6.947 1.00 43.81 193 PRO A O 1
ATOM 1481 N N . GLY A 1 194 ? 20.831 19.724 4.801 1.00 49.00 194 GLY A N 1
ATOM 1482 C CA . GLY A 1 194 ? 21.799 18.648 4.534 1.00 49.00 194 GLY A CA 1
ATOM 1483 C C . GLY A 1 194 ? 21.276 17.429 3.756 1.00 49.00 194 GLY A C 1
ATOM 1484 O O . GLY A 1 194 ? 22.088 16.628 3.301 1.00 49.00 194 GLY A O 1
ATOM 1485 N N . TYR A 1 195 ? 19.969 17.298 3.510 1.00 43.38 195 TYR A N 1
ATOM 1486 C CA . TYR A 1 195 ? 19.424 16.217 2.682 1.00 43.38 195 TYR A CA 1
ATOM 1487 C C . TYR A 1 195 ? 19.463 16.614 1.203 1.00 43.38 195 TYR A C 1
ATOM 1489 O O . TYR A 1 195 ? 18.555 17.262 0.681 1.00 43.38 195 TYR A O 1
ATOM 1497 N N . ARG A 1 196 ? 20.541 16.244 0.505 1.00 44.38 196 ARG A N 1
ATOM 1498 C CA . ARG A 1 196 ? 20.550 16.240 -0.961 1.00 44.38 196 ARG A CA 1
ATOM 1499 C C . ARG A 1 196 ? 20.061 14.876 -1.419 1.00 44.38 196 ARG A C 1
ATOM 1501 O O . ARG A 1 196 ? 20.769 13.887 -1.258 1.00 44.38 196 ARG A O 1
ATOM 1508 N N . GLN A 1 197 ? 18.874 14.831 -2.021 1.00 47.69 197 GLN A N 1
ATOM 1509 C CA . GLN A 1 197 ? 18.530 13.732 -2.919 1.00 47.69 197 GLN A CA 1
ATOM 1510 C C . GLN A 1 197 ? 19.697 13.616 -3.907 1.00 47.69 197 GLN A C 1
ATOM 1512 O O . GLN A 1 197 ? 20.031 14.599 -4.574 1.00 47.69 197 GLN A O 1
ATOM 1517 N N . HIS A 1 198 ? 20.381 12.470 -3.934 1.00 43.25 198 HIS A N 1
ATOM 1518 C CA . HIS A 1 198 ? 21.449 12.231 -4.898 1.00 43.25 198 HIS A CA 1
ATOM 1519 C C . HIS A 1 198 ? 20.800 12.110 -6.278 1.00 43.25 198 HIS A C 1
ATOM 1521 O O . HIS A 1 198 ? 20.511 11.016 -6.755 1.00 43.25 198 HIS A O 1
ATOM 1527 N N . VAL A 1 199 ? 20.520 13.248 -6.904 1.00 45.91 199 VAL A N 1
ATOM 1528 C CA . VAL A 1 199 ? 20.178 13.324 -8.317 1.00 45.91 199 VAL A CA 1
ATOM 1529 C C . VAL A 1 199 ? 21.490 13.077 -9.055 1.00 45.91 199 VAL A C 1
ATOM 1531 O O . VAL A 1 199 ? 22.408 13.887 -8.902 1.00 45.91 199 VAL A O 1
ATOM 1534 N N . PRO A 1 200 ? 21.638 11.971 -9.805 1.00 37.47 200 PRO A N 1
ATOM 1535 C CA . PRO A 1 200 ? 22.795 11.799 -10.664 1.00 37.47 200 PRO A CA 1
ATOM 1536 C C . PRO A 1 200 ? 22.798 12.967 -11.648 1.00 37.47 200 PRO A C 1
ATOM 1538 O O . PRO A 1 200 ? 21.909 13.087 -12.492 1.00 37.47 200 PRO A O 1
ATOM 1541 N N . VAL A 1 201 ? 23.759 13.871 -11.498 1.00 41.84 201 VAL A N 1
ATOM 1542 C CA . VAL A 1 201 ? 24.059 14.843 -12.542 1.00 41.84 201 VAL A CA 1
ATOM 1543 C C . VAL A 1 201 ? 24.674 14.019 -13.664 1.00 41.84 201 VAL A C 1
ATOM 1545 O O . VAL A 1 201 ? 25.668 13.331 -13.433 1.00 41.84 201 VAL A O 1
ATOM 1548 N N . MET A 1 202 ? 24.019 13.999 -14.826 1.00 41.31 202 MET A N 1
ATOM 1549 C CA . MET A 1 202 ? 24.582 13.405 -16.041 1.00 41.31 202 MET A CA 1
ATOM 1550 C C . MET A 1 202 ? 26.016 13.926 -16.200 1.00 41.31 202 MET A C 1
ATOM 1552 O O . MET A 1 202 ? 26.222 15.142 -16.160 1.00 41.31 202 MET A O 1
ATOM 1556 N N . GLY A 1 203 ? 26.974 13.001 -16.287 1.00 41.16 203 GLY A N 1
ATOM 1557 C CA . GLY A 1 203 ? 28.355 13.309 -16.658 1.00 41.16 203 GLY A CA 1
ATOM 1558 C C . GLY A 1 203 ? 28.459 13.751 -18.107 1.00 41.16 203 GLY A C 1
ATOM 1559 O O . GLY A 1 203 ? 27.593 13.333 -18.910 1.00 41.16 203 GLY A O 1
#

Radius of gyration: 21.2 Å; Cα contacts (8 Å, |Δi|>4): 177; chains: 1; bounding box: 50×64×53 Å

Secondary structure (DSSP, 8-state):
-HHHHHHHHHHHTS---S-EEE-SSSSPPPPBTTBTTHHHH--SHHHHHHHHHHHHHHHHHHHHTEEEETTEEEE---HHHHHH-----TT-----SSS--HHHHGGG-------HHHHSTTS-PPTT--HHHHHHHHHHTT----------SSSTTTTGGGT----HHHHHHHHSSHHHHHHHSS--TT-STT---------

Mean predicted aligned error: 11.79 Å

InterPro domains:
  IPR019261 Microbial-type PARG, catalytic domain [PF10021] (67-185)
  IPR043472 Macro domain-like [G3DSA:3.40.220.10] (58-198)

Foldseek 3Di:
DVVVVVVVVVVVPPPPLDAEEDEPVALDQDQDPVGCVCLQVPDDPVLLVSLLRLLVVVVVCVVSQWYHYPNDIDGHDCPCLQVPQDDDDPPPPDDPPPPDDPVPVVPPPPDDDDDLCVVQPPHDDDPPDDLVNSQVVCVVVVDDDDGDAPDDLADQLPCSNRSDRCDRSVVCSSVHPRSVSSVSPPPDPPDDVVDDRPDPDDD